Protein AF-T1DCW8-F1 (afdb_monomer_lite)

Structure (mmCIF, N/CA/C/O backbone):
data_AF-T1DCW8-F1
#
_entry.id   AF-T1DCW8-F1
#
loop_
_atom_site.group_PDB
_atom_site.id
_atom_site.type_symbol
_atom_site.label_atom_id
_atom_site.label_alt_id
_atom_site.label_comp_id
_atom_site.label_asym_id
_atom_site.label_entity_id
_atom_site.label_seq_id
_atom_site.pdbx_PDB_ins_code
_atom_site.Cartn_x
_atom_site.Cartn_y
_atom_site.Cartn_z
_atom_site.occupancy
_atom_site.B_iso_or_equiv
_atom_site.auth_seq_id
_atom_site.auth_comp_id
_atom_site.auth_asym_id
_atom_site.auth_atom_id
_atom_site.pdbx_PDB_model_num
ATOM 1 N N . MET A 1 1 ? -51.430 12.442 45.044 1.00 74.25 1 MET A N 1
ATOM 2 C CA . MET A 1 1 ? -50.409 13.296 44.391 1.00 74.25 1 MET A CA 1
ATOM 3 C C . MET A 1 1 ? -48.984 12.742 44.497 1.00 74.25 1 MET A C 1
ATOM 5 O O . MET A 1 1 ? -48.303 12.742 43.484 1.00 74.25 1 MET A O 1
ATOM 9 N N . ALA A 1 2 ? -48.542 12.187 45.635 1.00 88.88 2 ALA A N 1
ATOM 10 C CA . ALA A 1 2 ? -47.180 11.638 45.787 1.00 88.88 2 ALA A CA 1
ATOM 11 C C . ALA A 1 2 ? -46.804 10.509 44.795 1.00 88.88 2 ALA A C 1
ATOM 13 O O . ALA A 1 2 ? -45.674 10.454 44.319 1.00 88.88 2 ALA A O 1
ATOM 14 N N . LEU A 1 3 ? -47.756 9.642 44.435 1.00 92.75 3 LEU A N 1
ATOM 15 C CA . LEU A 1 3 ? -47.504 8.477 43.576 1.00 92.75 3 LEU A CA 1
ATOM 16 C C . LEU A 1 3 ? -47.187 8.846 42.115 1.00 92.75 3 LEU A C 1
ATOM 18 O O . LEU A 1 3 ? -46.338 8.219 41.490 1.00 92.75 3 LEU A O 1
ATOM 22 N N . LEU A 1 4 ? -47.818 9.901 41.590 1.00 93.81 4 LEU A N 1
ATOM 23 C CA . LEU A 1 4 ? -47.533 10.406 40.242 1.00 93.81 4 LEU A CA 1
ATOM 24 C C . LEU A 1 4 ? -46.121 10.992 40.152 1.00 93.81 4 LEU A C 1
ATOM 26 O O . LEU A 1 4 ? -45.407 10.733 39.189 1.00 93.81 4 LEU A O 1
ATOM 30 N N . ILE A 1 5 ? -45.703 11.739 41.177 1.00 95.50 5 ILE A N 1
ATOM 31 C CA . ILE A 1 5 ? -44.361 12.330 41.240 1.00 95.50 5 ILE A CA 1
ATOM 32 C C . ILE A 1 5 ? -43.302 11.224 41.321 1.00 95.50 5 ILE A C 1
ATOM 34 O O . ILE A 1 5 ? -42.317 11.269 40.588 1.00 95.50 5 ILE A O 1
ATOM 38 N N . ALA A 1 6 ? -43.527 10.199 42.149 1.00 95.25 6 ALA A N 1
ATOM 39 C CA . ALA A 1 6 ? -42.626 9.052 42.241 1.00 95.25 6 ALA A CA 1
ATOM 40 C C . ALA A 1 6 ? -42.477 8.320 40.893 1.00 95.25 6 ALA A C 1
ATOM 42 O O . ALA A 1 6 ? -41.357 8.040 40.472 1.00 95.25 6 ALA A O 1
ATOM 43 N N . LEU A 1 7 ? -43.585 8.073 40.181 1.00 94.12 7 LEU A N 1
ATOM 44 C CA . LEU A 1 7 ? -43.565 7.453 38.851 1.00 94.12 7 LEU A CA 1
ATOM 45 C C . LEU A 1 7 ? -42.790 8.287 37.825 1.00 94.12 7 LEU A C 1
ATOM 47 O O . LEU A 1 7 ? -41.977 7.736 37.087 1.00 94.12 7 LEU A O 1
ATOM 51 N N . LEU A 1 8 ? -42.996 9.606 37.801 1.00 95.81 8 LEU A N 1
ATOM 52 C CA . LEU A 1 8 ? -42.270 10.499 36.893 1.00 95.81 8 LEU A CA 1
ATOM 53 C C . LEU A 1 8 ? -40.758 10.446 37.134 1.00 95.81 8 LEU A C 1
ATOM 55 O O . LEU A 1 8 ? -39.993 10.316 36.181 1.00 95.81 8 LEU A O 1
ATOM 59 N N . ILE A 1 9 ? -40.327 10.488 38.396 1.00 96.00 9 ILE A N 1
ATOM 60 C CA . ILE A 1 9 ? -38.904 10.405 38.749 1.00 96.00 9 ILE A CA 1
ATOM 61 C C . ILE A 1 9 ? -38.313 9.069 38.286 1.00 96.00 9 ILE A C 1
ATOM 63 O O . ILE A 1 9 ? -37.256 9.058 37.661 1.00 96.00 9 ILE A O 1
ATOM 67 N N . VAL A 1 10 ? -39.000 7.950 38.534 1.00 96.00 10 VAL A N 1
ATOM 68 C CA . VAL A 1 10 ? -38.529 6.621 38.110 1.00 96.00 10 VAL A CA 1
ATOM 69 C C . VAL A 1 10 ? -38.393 6.535 36.591 1.00 96.00 10 VAL A C 1
ATOM 71 O O . VAL A 1 10 ? -37.379 6.040 36.107 1.00 96.00 10 VAL A O 1
ATOM 74 N N . VAL A 1 11 ? -39.361 7.053 35.829 1.00 96.56 11 VAL A N 1
ATOM 75 C CA . VAL A 1 11 ? -39.299 7.063 34.357 1.00 96.56 11 VAL A CA 1
ATOM 76 C C . VAL A 1 11 ? -38.101 7.878 33.857 1.00 96.56 11 VAL A C 1
ATOM 78 O O . VAL A 1 11 ? -37.378 7.438 32.958 1.00 96.56 11 VAL A O 1
ATOM 81 N N . ILE A 1 12 ? -37.838 9.040 34.458 1.00 96.94 12 ILE A N 1
ATOM 82 C CA . ILE A 1 12 ? -36.683 9.876 34.104 1.00 96.94 12 ILE A CA 1
ATOM 83 C C . ILE A 1 12 ? -35.371 9.155 34.439 1.00 96.94 12 ILE A C 1
ATOM 85 O O . ILE A 1 12 ? -34.467 9.100 33.610 1.00 96.94 12 ILE A O 1
ATOM 89 N N . LEU A 1 13 ? -35.268 8.546 35.622 1.00 97.50 13 LEU A N 1
ATOM 90 C CA . LEU A 1 13 ? -34.068 7.811 36.028 1.00 97.50 13 LEU A CA 1
ATOM 91 C C . LEU A 1 13 ? -33.816 6.584 35.144 1.00 97.50 13 LEU A C 1
ATOM 93 O O . LEU A 1 13 ? -32.685 6.358 34.716 1.00 97.50 13 LEU A O 1
ATOM 97 N N . ALA A 1 14 ? -34.859 5.813 34.831 1.00 95.56 14 ALA A N 1
ATOM 98 C CA . ALA A 1 14 ? -34.758 4.632 33.980 1.00 95.56 14 ALA A CA 1
ATOM 99 C C . ALA A 1 14 ? -34.339 4.993 32.546 1.00 95.56 14 ALA A C 1
ATOM 101 O O . ALA A 1 14 ? -33.446 4.357 31.980 1.00 95.56 14 ALA A O 1
ATOM 102 N N . SER A 1 15 ? -34.931 6.042 31.966 1.00 95.00 15 SER A N 1
ATOM 103 C CA . SER A 1 15 ? -34.548 6.521 30.631 1.00 95.00 15 SER A CA 1
ATOM 104 C C . SER A 1 15 ? -33.112 7.053 30.597 1.00 95.00 15 SER A C 1
ATOM 106 O O . SER A 1 15 ? -32.356 6.694 29.693 1.00 95.00 15 SER A O 1
ATOM 108 N N . ALA A 1 16 ? -32.695 7.820 31.611 1.00 96.19 16 ALA A N 1
ATOM 109 C CA . ALA A 1 16 ? -31.320 8.301 31.735 1.00 96.19 16 ALA A CA 1
ATOM 110 C C . ALA A 1 16 ? -30.315 7.145 31.875 1.00 96.19 16 ALA A C 1
ATOM 112 O O . ALA A 1 16 ? -29.307 7.111 31.170 1.00 96.19 16 ALA A O 1
ATOM 113 N N . SER A 1 17 ? -30.609 6.161 32.730 1.00 96.06 17 SER A N 1
ATOM 114 C CA . SER A 1 17 ? -29.776 4.966 32.902 1.00 96.06 17 SER A CA 1
ATOM 115 C C . SER A 1 17 ? -29.634 4.176 31.597 1.00 96.06 17 SER A C 1
ATOM 117 O O . SER A 1 17 ? -28.524 3.799 31.222 1.00 96.06 17 SER A O 1
ATOM 119 N N . THR A 1 18 ? -30.729 4.005 30.852 1.00 96.19 18 THR A N 1
ATOM 120 C CA . THR A 1 18 ? -30.722 3.305 29.559 1.00 96.19 18 THR A CA 1
ATOM 121 C C . THR A 1 18 ? -29.884 4.050 28.517 1.00 96.19 18 THR A C 1
ATOM 123 O O . THR A 1 18 ? -29.104 3.433 27.791 1.00 96.19 18 THR A O 1
ATOM 126 N N . ALA A 1 19 ? -29.990 5.381 28.460 1.00 95.38 19 ALA A N 1
ATOM 127 C CA . ALA A 1 19 ? -29.195 6.201 27.549 1.00 95.38 19 ALA A CA 1
ATOM 128 C C . ALA A 1 19 ? -27.688 6.100 27.848 1.00 95.38 19 ALA A C 1
ATOM 130 O O . ALA A 1 19 ? -26.885 5.959 26.924 1.00 95.38 19 ALA A O 1
ATOM 131 N N . LEU A 1 20 ? -27.307 6.112 29.129 1.00 96.31 20 LEU A N 1
ATOM 132 C CA . LEU A 1 20 ? -25.917 5.925 29.552 1.00 96.31 20 LEU A CA 1
ATOM 133 C C . LEU A 1 20 ? -25.401 4.521 29.208 1.00 96.31 20 LEU A C 1
ATOM 135 O O . LEU A 1 20 ? -24.315 4.395 28.645 1.00 96.31 20 LEU A O 1
ATOM 139 N N . ALA A 1 21 ? -26.185 3.472 29.473 1.00 96.81 21 ALA A N 1
ATOM 140 C CA . ALA A 1 21 ? -25.823 2.095 29.130 1.00 96.81 21 ALA A CA 1
ATOM 141 C C . ALA A 1 21 ? -25.614 1.910 27.613 1.00 96.81 21 ALA A C 1
ATOM 143 O O . ALA A 1 21 ? -24.676 1.239 27.169 1.00 96.81 21 ALA A O 1
ATOM 144 N N . TRP A 1 22 ? -26.451 2.562 26.800 1.00 96.12 22 TRP A N 1
ATOM 145 C CA . TRP A 1 22 ? -26.304 2.574 25.346 1.00 96.12 22 TRP A CA 1
ATOM 146 C C . TRP A 1 22 ? -25.009 3.263 24.901 1.00 96.12 22 TRP A C 1
ATOM 148 O O . TRP A 1 22 ? -24.252 2.715 24.098 1.00 96.12 22 TRP A O 1
ATOM 158 N N . GLN A 1 23 ? -24.711 4.440 25.459 1.00 96.06 23 GLN A N 1
ATOM 159 C CA . GLN A 1 23 ? -23.468 5.161 25.175 1.00 96.06 23 GLN A CA 1
ATOM 160 C C . GLN A 1 23 ? -22.227 4.354 25.569 1.00 96.06 23 GLN A C 1
ATOM 162 O O . GLN A 1 23 ? -21.260 4.331 24.808 1.00 96.06 23 GLN A O 1
ATOM 167 N N . GLN A 1 24 ? -22.262 3.657 26.707 1.00 95.94 24 GLN A N 1
ATOM 168 C CA . GLN A 1 24 ? -21.177 2.775 27.145 1.00 95.94 24 GLN A CA 1
ATOM 169 C C . GLN A 1 24 ? -20.944 1.636 26.150 1.00 95.94 24 GLN A C 1
ATOM 171 O O . GLN A 1 24 ? -19.810 1.404 25.741 1.00 95.94 24 GLN A O 1
ATOM 176 N N . THR A 1 25 ? -22.010 0.980 25.687 1.00 96.56 25 THR A N 1
ATOM 177 C CA . THR A 1 25 ? -21.897 -0.108 24.703 1.00 96.56 25 THR A CA 1
ATOM 178 C C . THR A 1 25 ? -21.323 0.392 23.375 1.00 96.56 25 THR A C 1
ATOM 180 O O . THR A 1 25 ? -20.475 -0.266 22.775 1.00 96.56 25 THR A O 1
ATOM 183 N N . LEU A 1 26 ? -21.739 1.576 22.914 1.00 97.19 26 LEU A N 1
ATOM 184 C CA . LEU A 1 26 ? -21.174 2.190 21.711 1.00 97.19 26 LEU A CA 1
ATOM 185 C C . LEU A 1 26 ? -19.701 2.570 21.882 1.00 97.19 26 LEU A C 1
ATOM 187 O O . LEU A 1 26 ? -18.921 2.408 20.945 1.00 97.19 26 LEU A O 1
ATOM 191 N N . ALA A 1 27 ? -19.317 3.083 23.052 1.00 96.75 27 ALA A N 1
ATOM 192 C CA . ALA A 1 27 ? -17.927 3.406 23.346 1.00 96.75 27 ALA A CA 1
ATOM 193 C C . ALA A 1 27 ? -17.048 2.147 23.313 1.00 96.75 27 ALA A C 1
ATOM 195 O O . ALA A 1 27 ? -16.017 2.163 22.647 1.00 96.75 27 ALA A O 1
ATOM 196 N N . ILE A 1 28 ? -17.502 1.053 23.935 1.00 97.31 28 ILE A N 1
ATOM 197 C CA . ILE A 1 28 ? -16.800 -0.239 23.940 1.00 97.31 28 ILE A CA 1
ATOM 198 C C . ILE A 1 28 ? -16.589 -0.746 22.511 1.00 97.31 28 ILE A C 1
ATOM 200 O O . ILE A 1 28 ? -15.452 -0.995 22.118 1.00 97.31 28 ILE A O 1
ATOM 204 N N . ARG A 1 29 ? -17.645 -0.783 21.688 1.00 96.44 29 ARG A N 1
ATOM 205 C CA . ARG A 1 29 ? -17.534 -1.233 20.289 1.00 96.44 29 ARG A CA 1
ATOM 206 C C . ARG A 1 29 ? -16.521 -0.417 19.489 1.00 96.44 29 ARG A C 1
ATOM 208 O O . ARG A 1 29 ? -15.684 -0.976 18.797 1.00 96.44 29 ARG A O 1
ATOM 215 N N . ARG A 1 30 ? -16.533 0.913 19.632 1.00 95.81 30 ARG A N 1
ATOM 216 C CA . ARG A 1 30 ? -15.547 1.777 18.956 1.00 95.81 30 ARG A CA 1
ATOM 217 C C . ARG A 1 30 ? -14.120 1.486 19.408 1.00 95.81 30 ARG A C 1
ATOM 219 O O . ARG A 1 30 ? -13.208 1.524 18.588 1.00 95.81 30 ARG A O 1
ATOM 226 N N . THR A 1 31 ? -13.915 1.238 20.702 1.00 97.06 31 THR A N 1
ATOM 227 C CA . THR A 1 31 ? -12.585 0.888 21.215 1.00 97.06 31 THR A CA 1
ATOM 228 C C . THR A 1 31 ? -12.125 -0.482 20.727 1.00 97.06 31 THR A C 1
ATOM 230 O O . THR A 1 31 ? -10.950 -0.628 20.401 1.00 97.06 31 THR A O 1
ATOM 233 N N . GLU A 1 32 ? -13.034 -1.452 20.611 1.00 95.94 32 GLU A N 1
ATOM 234 C CA . GLU A 1 32 ? -12.755 -2.776 20.044 1.00 95.94 32 GLU A CA 1
ATOM 235 C C . GLU A 1 32 ? -12.371 -2.672 18.564 1.00 95.94 32 GLU A C 1
ATOM 237 O O . GLU A 1 32 ? -11.328 -3.191 18.173 1.00 95.94 32 GLU A O 1
ATOM 242 N N . ASP A 1 33 ? -13.135 -1.921 17.765 1.00 95.50 33 ASP A N 1
ATOM 243 C CA . ASP A 1 33 ? -12.839 -1.686 16.347 1.00 95.50 33 ASP A CA 1
ATOM 244 C C . ASP A 1 33 ? -11.476 -0.996 16.163 1.00 95.50 33 ASP A C 1
ATOM 246 O O . ASP A 1 33 ? -10.669 -1.385 15.314 1.00 95.50 33 ASP A O 1
ATOM 250 N N . MET A 1 34 ? -11.183 0.016 16.988 1.00 97.19 34 MET A N 1
ATOM 251 C CA . MET A 1 34 ? -9.897 0.717 16.962 1.00 97.19 34 MET A CA 1
ATOM 252 C C . MET A 1 34 ? -8.739 -0.212 17.346 1.00 97.19 34 MET A C 1
ATOM 254 O O . MET A 1 34 ? -7.682 -0.177 16.714 1.00 97.19 34 MET A O 1
ATOM 258 N N . LEU A 1 35 ? -8.925 -1.060 18.360 1.00 96.38 35 LEU A N 1
ATOM 259 C CA . LEU A 1 35 ? -7.923 -2.038 18.772 1.00 96.38 35 LEU A CA 1
ATOM 260 C C . LEU A 1 35 ? -7.680 -3.082 17.675 1.00 96.38 35 LEU A C 1
ATOM 262 O O . LEU A 1 35 ? -6.525 -3.353 17.354 1.00 96.38 35 LEU A O 1
ATOM 266 N N . ALA A 1 36 ? -8.740 -3.611 17.062 1.00 90.50 36 ALA A N 1
ATOM 267 C CA . ALA A 1 36 ? -8.647 -4.560 15.957 1.00 90.50 36 ALA A CA 1
ATOM 268 C C . ALA A 1 36 ? -7.920 -3.948 14.747 1.00 90.50 36 ALA A C 1
ATOM 270 O O . ALA A 1 36 ? -7.025 -4.574 14.179 1.00 90.50 36 ALA A O 1
ATOM 271 N N . SER A 1 37 ? -8.225 -2.692 14.400 1.00 92.31 37 SER A N 1
ATOM 272 C CA . SER A 1 37 ? -7.515 -1.958 13.344 1.00 92.31 37 SER A CA 1
ATOM 273 C C . SER A 1 37 ? -6.025 -1.793 13.659 1.00 92.31 37 SER A C 1
ATOM 275 O O . SER A 1 37 ? -5.184 -1.975 12.779 1.00 92.31 37 SER A O 1
ATOM 277 N N . ASN A 1 38 ? -5.679 -1.463 14.905 1.00 94.69 38 ASN A N 1
ATOM 278 C CA . ASN A 1 38 ? -4.283 -1.319 15.321 1.00 94.69 38 ASN A CA 1
ATOM 279 C C . ASN A 1 38 ? -3.534 -2.659 15.291 1.00 94.69 38 ASN A C 1
ATOM 281 O O . ASN A 1 38 ? -2.378 -2.702 14.873 1.00 94.69 38 ASN A O 1
ATOM 285 N N . GLN A 1 39 ? -4.185 -3.753 15.694 1.00 91.06 39 GLN A N 1
ATOM 286 C CA . GLN A 1 39 ? -3.619 -5.100 15.598 1.00 91.06 39 GLN A CA 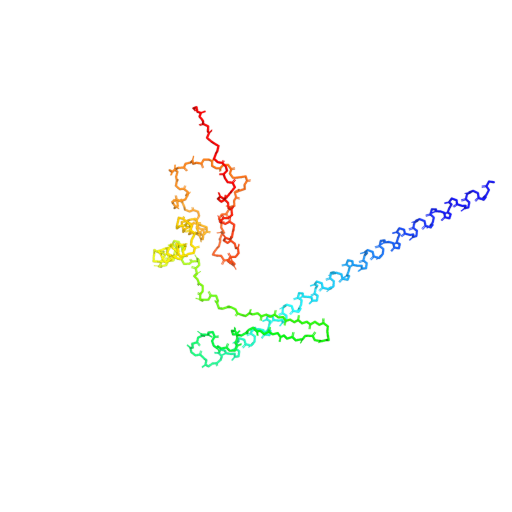1
ATOM 287 C C . GLN A 1 39 ? -3.376 -5.498 14.139 1.00 91.06 39 GLN A C 1
ATOM 289 O O . GLN A 1 39 ? -2.281 -5.948 13.813 1.00 91.06 39 GLN A O 1
ATOM 294 N N . ALA A 1 40 ? -4.343 -5.267 13.246 1.00 88.6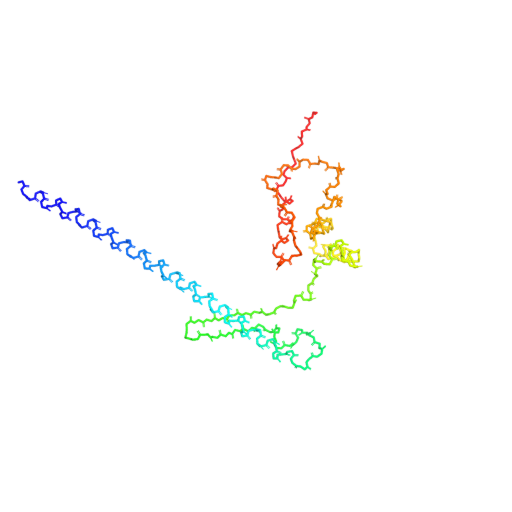2 40 ALA A N 1
ATOM 295 C CA . ALA A 1 40 ? -4.184 -5.530 11.816 1.00 88.62 40 ALA A CA 1
ATOM 296 C C . ALA A 1 40 ? -3.024 -4.722 11.208 1.00 88.62 40 ALA A C 1
ATOM 298 O O . ALA A 1 40 ? -2.229 -5.262 10.440 1.00 88.62 40 ALA A O 1
ATOM 299 N N . TRP A 1 41 ? -2.880 -3.452 11.598 1.00 91.56 41 TRP A N 1
ATOM 300 C CA . TRP A 1 41 ? -1.763 -2.609 11.171 1.00 91.56 41 TRP A CA 1
ATOM 301 C C . TRP A 1 41 ? -0.408 -3.131 11.669 1.00 91.56 41 TRP A C 1
ATOM 303 O O . TRP A 1 41 ? 0.543 -3.236 10.896 1.00 91.56 41 TRP A O 1
ATOM 313 N N . ALA A 1 42 ? -0.316 -3.516 12.944 1.00 90.31 42 ALA A N 1
ATOM 314 C CA . ALA A 1 42 ? 0.901 -4.096 13.509 1.00 90.31 42 ALA A CA 1
ATOM 315 C C . ALA A 1 42 ? 1.272 -5.432 12.842 1.00 90.31 42 ALA A C 1
ATOM 317 O O . ALA A 1 42 ? 2.447 -5.683 12.574 1.00 90.31 42 ALA A O 1
ATOM 318 N N . LEU A 1 43 ? 0.277 -6.268 12.528 1.00 88.25 43 LEU A N 1
ATOM 319 C CA . LEU A 1 43 ? 0.467 -7.512 11.783 1.00 88.25 43 LEU A CA 1
ATOM 320 C C . LEU A 1 43 ? 0.965 -7.247 10.358 1.00 88.25 43 LEU A C 1
ATOM 322 O O . LEU A 1 43 ? 1.888 -7.924 9.916 1.00 88.25 43 LEU A O 1
ATOM 326 N N . ALA A 1 44 ? 0.420 -6.243 9.664 1.00 88.12 44 ALA A N 1
ATOM 327 C CA . ALA A 1 44 ? 0.895 -5.846 8.339 1.00 88.12 44 ALA A CA 1
ATOM 328 C C . ALA A 1 44 ? 2.371 -5.410 8.372 1.00 88.12 44 ALA A C 1
ATOM 330 O O . ALA A 1 44 ? 3.173 -5.928 7.598 1.00 88.12 44 ALA A O 1
ATOM 331 N N . LEU A 1 45 ? 2.755 -4.555 9.328 1.00 90.94 45 LEU A N 1
ATOM 332 C CA . LEU A 1 45 ? 4.151 -4.139 9.526 1.00 90.94 45 LEU A CA 1
ATOM 333 C C . LEU A 1 45 ? 5.075 -5.321 9.861 1.00 90.94 45 LEU A C 1
ATOM 335 O O . LEU A 1 45 ? 6.189 -5.414 9.345 1.00 90.94 45 LEU A O 1
ATOM 339 N N . GLY A 1 46 ? 4.617 -6.251 10.702 1.00 88.06 46 GLY A N 1
ATOM 340 C CA . GLY A 1 46 ? 5.347 -7.488 10.986 1.00 88.06 46 GLY A CA 1
ATOM 341 C C . GLY A 1 46 ? 5.529 -8.350 9.734 1.00 88.06 46 GLY A C 1
ATOM 342 O O . GLY A 1 46 ? 6.620 -8.866 9.486 1.00 88.06 46 GLY A O 1
ATOM 343 N N . GLY A 1 47 ? 4.486 -8.453 8.908 1.00 87.06 47 GLY A N 1
ATOM 344 C CA . GLY A 1 47 ? 4.524 -9.127 7.612 1.00 87.06 47 GLY A CA 1
ATOM 345 C C . GLY A 1 47 ? 5.536 -8.502 6.651 1.00 87.06 47 GLY A C 1
ATOM 346 O O . GLY A 1 47 ? 6.313 -9.230 6.034 1.00 87.06 47 GLY A O 1
ATOM 347 N N . GLU A 1 48 ? 5.593 -7.170 6.571 1.00 89.56 48 GLU A N 1
ATOM 348 C CA . GLU A 1 48 ? 6.588 -6.440 5.774 1.00 89.56 48 GLU A CA 1
ATOM 349 C C . GLU A 1 48 ? 8.018 -6.702 6.257 1.00 89.56 48 GLU A C 1
ATOM 351 O O . GLU A 1 48 ? 8.899 -6.978 5.442 1.00 89.56 48 GLU A O 1
ATOM 356 N N . ALA A 1 49 ? 8.260 -6.690 7.570 1.00 89.81 49 ALA A N 1
ATOM 357 C CA . ALA A 1 49 ? 9.581 -6.975 8.132 1.00 89.81 49 ALA A CA 1
ATOM 358 C C . ALA A 1 49 ? 10.048 -8.408 7.814 1.00 89.81 49 ALA A C 1
ATOM 360 O O . ALA A 1 49 ? 11.194 -8.624 7.409 1.00 89.81 49 ALA A O 1
ATOM 361 N N . VAL A 1 50 ? 9.150 -9.393 7.929 1.00 86.94 50 VAL A N 1
ATOM 362 C CA . VAL A 1 50 ? 9.428 -10.791 7.555 1.00 86.94 50 VAL A CA 1
ATOM 363 C C . VAL A 1 50 ? 9.670 -10.923 6.050 1.00 86.94 50 VAL A C 1
ATOM 365 O O . VAL A 1 50 ? 10.583 -11.640 5.629 1.00 86.94 50 VAL A O 1
ATOM 368 N N . ALA A 1 51 ? 8.890 -10.221 5.225 1.00 88.19 51 ALA A N 1
ATOM 369 C CA . ALA A 1 51 ? 9.081 -10.188 3.780 1.00 88.19 51 ALA A CA 1
ATOM 370 C C . ALA A 1 51 ? 10.444 -9.585 3.408 1.00 88.19 51 ALA A C 1
ATOM 372 O O . ALA A 1 51 ? 11.163 -10.186 2.609 1.00 88.19 51 ALA A O 1
ATOM 373 N N . ALA A 1 52 ? 10.833 -8.469 4.031 1.00 89.75 52 ALA A N 1
ATOM 374 C CA . ALA A 1 52 ? 12.114 -7.800 3.815 1.00 89.75 52 ALA A CA 1
ATOM 375 C C . ALA A 1 52 ? 13.301 -8.687 4.211 1.00 89.75 52 ALA A C 1
ATOM 377 O O . ALA A 1 52 ? 14.243 -8.835 3.433 1.00 89.75 52 ALA A O 1
ATOM 378 N N . GLN A 1 53 ? 13.238 -9.343 5.374 1.00 89.69 53 GLN A N 1
ATOM 379 C CA . GLN A 1 53 ? 14.273 -10.286 5.797 1.00 89.69 53 GLN A CA 1
ATOM 380 C C . GLN A 1 53 ? 14.356 -11.489 4.851 1.00 89.69 53 GLN A C 1
ATOM 382 O O . GLN A 1 53 ? 15.446 -11.885 4.441 1.00 89.69 53 GLN A O 1
ATOM 387 N N . GLY A 1 54 ? 13.208 -12.057 4.470 1.00 86.88 54 GLY A N 1
ATOM 388 C CA . GLY A 1 54 ? 13.153 -13.166 3.522 1.00 86.88 54 GLY A CA 1
ATOM 389 C C . GLY A 1 54 ? 13.726 -12.794 2.154 1.00 86.88 54 GLY A C 1
ATOM 390 O O . GLY A 1 54 ? 14.452 -13.593 1.564 1.00 86.88 54 GLY A O 1
ATOM 391 N N . LEU A 1 55 ? 13.453 -11.577 1.676 1.00 89.44 55 LEU A N 1
ATOM 392 C CA . LEU A 1 55 ? 14.021 -11.047 0.441 1.00 89.44 55 LEU A CA 1
ATOM 393 C C . LEU A 1 55 ? 15.540 -10.882 0.567 1.00 89.44 55 LEU A C 1
ATOM 395 O O . LEU A 1 55 ? 16.271 -11.414 -0.266 1.00 89.44 55 LEU A O 1
ATOM 399 N N . ALA A 1 56 ? 16.020 -10.232 1.632 1.00 89.94 56 ALA A N 1
ATOM 400 C CA . ALA A 1 56 ? 17.447 -10.030 1.880 1.00 89.94 56 ALA A CA 1
ATOM 401 C C . ALA A 1 56 ? 18.211 -11.360 1.909 1.00 89.94 56 ALA A C 1
ATOM 403 O O . ALA A 1 56 ? 19.219 -11.502 1.224 1.00 89.94 56 ALA A O 1
ATOM 404 N N . THR A 1 57 ? 17.698 -12.359 2.631 1.00 88.75 57 THR A N 1
ATOM 405 C CA . THR A 1 57 ? 18.286 -13.703 2.664 1.00 88.75 57 THR A CA 1
ATOM 406 C C . THR A 1 57 ? 18.243 -14.379 1.292 1.00 88.75 57 THR A C 1
ATOM 408 O O . THR A 1 57 ? 19.225 -14.994 0.894 1.00 88.75 57 THR A O 1
ATOM 411 N N . SER A 1 58 ? 17.151 -14.242 0.532 1.00 87.12 58 SER A N 1
ATOM 412 C CA . SER A 1 58 ? 17.036 -14.867 -0.795 1.00 87.12 58 SER A CA 1
ATOM 413 C C . SER A 1 58 ? 17.977 -14.279 -1.852 1.00 87.12 58 SER A C 1
ATOM 415 O O . SER A 1 58 ? 18.282 -14.956 -2.830 1.00 87.12 58 SER A O 1
ATOM 417 N N . LEU A 1 59 ? 18.433 -13.038 -1.661 1.00 88.81 59 LEU A N 1
ATOM 418 C CA . LEU A 1 59 ? 19.323 -12.332 -2.585 1.00 88.81 59 LEU A CA 1
ATOM 419 C C . LEU A 1 59 ? 20.806 -12.430 -2.190 1.00 88.81 59 LEU A C 1
ATOM 421 O O . LEU A 1 59 ? 21.676 -11.996 -2.947 1.00 88.81 59 LEU A O 1
ATOM 425 N N . GLN A 1 60 ? 21.129 -13.005 -1.028 1.00 90.56 60 GLN A N 1
ATOM 426 C CA . GLN A 1 60 ? 22.517 -13.180 -0.595 1.00 90.56 60 GLN A CA 1
ATOM 427 C C . GLN A 1 60 ? 23.278 -14.114 -1.543 1.00 90.56 60 GLN A C 1
ATOM 429 O O . GLN A 1 60 ? 22.908 -15.268 -1.734 1.00 90.56 60 GLN A O 1
ATOM 434 N N . GLY A 1 61 ? 24.370 -13.610 -2.126 1.00 84.50 61 GLY A N 1
ATOM 435 C CA . GLY A 1 61 ? 25.217 -14.378 -3.046 1.00 84.50 61 GLY A CA 1
ATOM 436 C C . GLY A 1 61 ? 24.616 -14.587 -4.440 1.00 84.50 61 GLY A C 1
ATOM 437 O O . GLY A 1 61 ? 25.168 -15.350 -5.230 1.00 84.50 61 GLY A O 1
ATOM 438 N N . VAL A 1 62 ? 23.510 -13.910 -4.760 1.00 85.19 62 VAL A N 1
ATOM 439 C CA . VAL A 1 62 ? 22.814 -14.044 -6.040 1.00 85.19 62 VAL A CA 1
ATOM 440 C C . VAL A 1 62 ? 23.162 -12.875 -6.966 1.00 85.19 62 VAL A C 1
ATOM 442 O O . VAL A 1 62 ? 22.948 -11.716 -6.627 1.00 85.19 62 VAL A O 1
ATOM 445 N N . GLY A 1 63 ? 23.680 -13.174 -8.163 1.00 84.00 63 GLY A N 1
ATOM 446 C CA . GLY A 1 63 ? 24.062 -12.162 -9.163 1.00 84.00 63 GLY A CA 1
ATOM 447 C C . GLY A 1 63 ? 22.949 -11.731 -10.130 1.00 84.00 63 GLY A C 1
ATOM 448 O O . GLY A 1 63 ? 23.154 -10.816 -10.923 1.00 84.00 63 GLY A O 1
ATOM 449 N N . ASN A 1 64 ? 21.786 -12.389 -10.106 1.00 87.00 64 ASN A N 1
ATOM 450 C CA . ASN A 1 64 ? 20.651 -12.106 -10.989 1.00 87.00 64 ASN A CA 1
ATOM 451 C C . ASN A 1 64 ? 19.320 -12.288 -10.242 1.00 87.00 64 ASN A C 1
ATOM 453 O O . ASN A 1 64 ? 19.125 -13.301 -9.576 1.00 87.00 64 ASN A O 1
ATOM 457 N N . VAL A 1 65 ? 18.397 -11.337 -10.389 1.00 87.88 65 VAL A N 1
ATOM 458 C CA . VAL A 1 65 ? 17.050 -11.396 -9.802 1.00 87.88 65 VAL A CA 1
ATOM 459 C C . VAL A 1 65 ? 16.058 -11.900 -10.849 1.00 87.88 65 VAL A C 1
ATOM 461 O O . VAL A 1 65 ? 15.999 -11.363 -11.953 1.00 87.88 65 VAL A O 1
ATOM 464 N N . ASN A 1 66 ? 15.281 -12.934 -10.516 1.00 88.94 66 ASN A N 1
ATOM 465 C CA . ASN A 1 66 ? 14.267 -13.493 -11.413 1.00 88.94 66 ASN A CA 1
ATOM 466 C C . ASN A 1 66 ? 13.094 -14.134 -10.649 1.00 88.94 66 ASN A C 1
ATOM 468 O O . ASN A 1 66 ? 13.192 -14.439 -9.463 1.00 88.94 66 ASN A O 1
ATOM 472 N N . LEU A 1 67 ? 11.987 -14.387 -11.356 1.00 88.50 67 LEU A N 1
ATOM 473 C CA . LEU A 1 67 ? 10.723 -14.870 -10.776 1.00 88.50 67 LEU A CA 1
ATOM 474 C C . LEU A 1 67 ? 10.723 -16.352 -10.354 1.00 88.50 67 LEU A C 1
ATOM 476 O O . LEU A 1 67 ? 9.720 -16.836 -9.837 1.00 88.50 67 LEU A O 1
ATOM 480 N N . THR A 1 68 ? 11.817 -17.094 -10.565 1.00 87.75 68 THR A N 1
ATOM 481 C CA . THR A 1 68 ? 11.929 -18.489 -10.085 1.00 87.75 68 THR A CA 1
ATOM 482 C C . THR A 1 68 ? 12.408 -18.574 -8.636 1.00 87.75 68 THR A C 1
ATOM 484 O O . THR A 1 68 ? 12.395 -19.644 -8.030 1.00 87.75 68 THR A O 1
ATOM 487 N N . GLN A 1 69 ? 12.821 -17.441 -8.068 1.00 87.38 69 GLN A N 1
ATOM 488 C CA . GLN A 1 69 ? 13.365 -17.354 -6.722 1.00 87.38 69 GLN A CA 1
ATOM 489 C C . GLN A 1 69 ? 12.271 -17.457 -5.645 1.00 87.38 69 GLN A C 1
ATOM 491 O O . GLN A 1 69 ? 11.123 -17.075 -5.883 1.00 87.38 69 GLN A O 1
ATOM 496 N N . PRO A 1 70 ? 12.614 -17.908 -4.420 1.00 84.69 70 PRO A N 1
ATOM 497 C CA . PRO A 1 70 ? 11.634 -18.133 -3.355 1.00 84.69 70 PRO A CA 1
ATOM 498 C C . PRO A 1 70 ? 10.822 -16.897 -2.947 1.00 84.69 70 PRO A C 1
ATOM 500 O O . PRO A 1 70 ? 9.704 -17.038 -2.459 1.00 84.69 70 PRO A O 1
ATOM 503 N N . TRP A 1 71 ? 11.363 -15.688 -3.128 1.00 86.50 71 TRP A N 1
ATOM 504 C CA . TRP A 1 71 ? 10.662 -14.446 -2.792 1.00 86.50 71 TRP A CA 1
ATOM 505 C C . TRP A 1 71 ? 9.478 -14.154 -3.727 1.00 86.50 71 TRP A C 1
ATOM 507 O O . TRP A 1 71 ? 8.540 -13.489 -3.297 1.00 86.50 71 TRP A O 1
ATOM 517 N N . ALA A 1 72 ? 9.506 -14.653 -4.970 1.00 87.06 72 ALA A N 1
ATOM 518 C CA . ALA A 1 72 ? 8.488 -14.396 -5.993 1.00 87.06 72 ALA A CA 1
ATOM 519 C C . ALA A 1 72 ? 7.255 -15.308 -5.861 1.00 87.06 72 ALA A C 1
ATOM 521 O O . ALA A 1 72 ? 6.245 -15.098 -6.532 1.00 87.06 72 ALA A O 1
ATOM 522 N N . GLN A 1 73 ? 7.323 -16.321 -4.995 1.00 84.69 73 GLN A N 1
ATOM 523 C CA . GLN A 1 73 ? 6.204 -17.214 -4.719 1.00 84.69 73 GLN A CA 1
ATOM 524 C C . GLN A 1 73 ? 5.286 -16.600 -3.648 1.00 84.69 73 GLN A C 1
ATOM 526 O O . GLN A 1 73 ? 5.786 -16.091 -2.637 1.00 84.69 73 GLN A O 1
ATOM 531 N N . PRO A 1 74 ? 3.951 -16.649 -3.821 1.00 79.31 74 PRO A N 1
ATOM 532 C CA . PRO A 1 74 ? 3.020 -16.146 -2.818 1.00 79.31 74 PRO A CA 1
ATOM 533 C C . PRO A 1 74 ? 3.197 -16.919 -1.509 1.00 79.31 74 PRO A C 1
ATOM 535 O O . PRO A 1 74 ? 3.258 -18.150 -1.501 1.00 79.31 74 PRO A O 1
ATOM 538 N N . ARG A 1 75 ? 3.278 -16.193 -0.389 1.00 74.12 75 ARG A N 1
ATOM 539 C CA . ARG A 1 75 ? 3.430 -16.791 0.939 1.00 74.12 75 ARG A CA 1
ATOM 540 C C . ARG A 1 75 ? 2.216 -16.488 1.801 1.00 74.12 75 ARG A C 1
ATOM 542 O O . ARG A 1 75 ? 1.749 -15.354 1.886 1.00 74.12 75 ARG A O 1
ATOM 549 N N . GLN A 1 76 ? 1.749 -17.534 2.467 1.00 74.81 76 GLN A N 1
ATOM 550 C CA . GLN A 1 76 ? 0.738 -17.477 3.510 1.00 74.81 76 GLN A CA 1
ATOM 551 C C . GLN A 1 76 ? 1.374 -17.958 4.814 1.00 74.81 76 GLN A C 1
ATOM 553 O O . GLN A 1 76 ? 2.078 -18.968 4.830 1.00 74.81 76 GLN A O 1
ATOM 558 N N . GLY A 1 77 ? 1.163 -17.209 5.890 1.00 72.50 77 GLY A N 1
ATOM 559 C CA . GLY A 1 77 ? 1.648 -17.526 7.225 1.00 72.50 77 GLY A CA 1
ATOM 560 C C . GLY A 1 77 ? 0.530 -17.370 8.245 1.00 72.50 77 GLY A C 1
ATOM 561 O O . GLY A 1 77 ? -0.252 -16.424 8.179 1.00 72.50 77 GLY A O 1
ATOM 562 N N . LEU A 1 78 ? 0.452 -18.299 9.192 1.00 72.25 78 LEU A N 1
ATOM 563 C CA . LEU A 1 78 ? -0.416 -18.163 10.358 1.00 72.25 78 LEU A CA 1
ATOM 564 C C . LEU A 1 78 ? 0.318 -17.357 11.429 1.00 72.25 78 LEU A C 1
ATOM 566 O O . LEU A 1 78 ? 1.501 -17.591 11.683 1.00 72.25 78 LEU A O 1
ATOM 570 N N . VAL A 1 79 ? -0.382 -16.416 12.056 1.00 69.56 79 VAL A N 1
ATOM 571 C CA . VAL A 1 79 ? 0.119 -15.650 13.196 1.00 69.56 79 VAL A CA 1
ATOM 572 C C . VAL A 1 79 ? -0.783 -15.933 14.391 1.00 69.56 79 VAL A C 1
ATOM 574 O O . VAL A 1 79 ? -1.909 -15.450 14.467 1.00 69.56 79 VAL A O 1
ATOM 577 N N . GLY A 1 80 ? -0.285 -16.736 15.331 1.00 73.44 80 GLY A N 1
ATOM 578 C CA . GLY A 1 80 ? -1.081 -17.200 16.471 1.00 73.44 80 GLY A CA 1
ATOM 579 C C . GLY A 1 80 ? -2.196 -18.176 16.067 1.00 73.44 80 GLY A C 1
ATOM 580 O O . GLY A 1 80 ? -2.072 -18.881 15.066 1.00 73.44 80 GLY A O 1
ATOM 581 N N . SER A 1 81 ? -3.260 -18.241 16.875 1.00 69.75 81 SER A N 1
ATOM 582 C CA . SER A 1 81 ? -4.414 -19.134 16.678 1.00 69.75 81 SER A CA 1
ATOM 583 C C . SER A 1 81 ? -5.468 -18.591 15.711 1.00 69.75 81 SER A C 1
ATOM 585 O O . SER A 1 81 ? -6.098 -19.380 15.014 1.00 69.75 81 SER A O 1
ATOM 587 N N . ASP A 1 82 ? -5.643 -17.267 15.651 1.00 71.81 82 ASP A N 1
ATOM 588 C CA . ASP A 1 82 ? -6.846 -16.652 15.064 1.00 71.81 82 ASP A CA 1
ATOM 589 C C . ASP A 1 82 ? -6.560 -15.663 13.923 1.00 71.81 82 ASP A C 1
ATOM 591 O O . ASP A 1 82 ? -7.480 -15.021 13.417 1.00 71.81 82 ASP A O 1
ATOM 595 N N . ALA A 1 83 ? -5.301 -15.523 13.491 1.00 72.62 83 ALA A N 1
ATOM 596 C CA . ALA A 1 83 ? -4.932 -14.610 12.413 1.00 72.62 83 ALA A CA 1
ATOM 597 C C . ALA A 1 83 ? -4.077 -15.291 11.338 1.00 72.62 83 ALA A C 1
ATOM 599 O O . ALA A 1 83 ? -3.156 -16.060 11.615 1.00 72.62 83 ALA A O 1
ATOM 600 N N . ALA A 1 84 ? -4.365 -14.959 10.082 1.00 80.12 84 ALA A N 1
ATOM 601 C CA . ALA A 1 84 ? -3.580 -15.360 8.926 1.00 80.12 84 ALA A CA 1
ATOM 602 C C . ALA A 1 84 ? -3.097 -14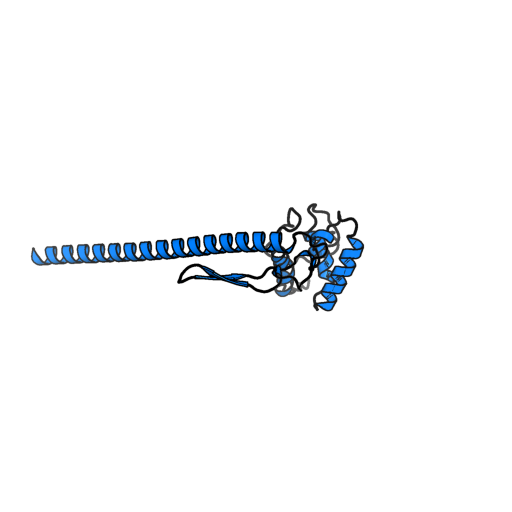.110 8.188 1.00 80.12 84 ALA A C 1
ATOM 604 O O . ALA A 1 84 ? -3.857 -13.163 7.987 1.00 80.12 84 ALA A O 1
ATOM 605 N N . ILE A 1 85 ? -1.836 -14.122 7.767 1.00 82.06 85 ILE A N 1
ATOM 606 C CA . ILE A 1 85 ? -1.244 -13.096 6.916 1.00 82.06 85 ILE A CA 1
ATOM 607 C C . ILE A 1 85 ? -0.919 -13.741 5.574 1.00 82.06 85 ILE A C 1
ATOM 609 O O . ILE A 1 85 ? -0.227 -14.758 5.505 1.00 82.06 85 ILE A O 1
ATOM 613 N N . ALA A 1 86 ? -1.398 -13.127 4.500 1.00 83.62 86 ALA A N 1
ATOM 614 C CA . ALA A 1 86 ? -1.028 -13.477 3.140 1.00 83.62 86 ALA A CA 1
ATOM 615 C C . ALA A 1 86 ? -0.379 -12.265 2.478 1.00 83.62 86 ALA A C 1
ATOM 617 O O . ALA A 1 86 ? -0.840 -11.135 2.638 1.00 83.62 86 ALA A O 1
ATOM 618 N N . GLY A 1 87 ? 0.694 -12.507 1.734 1.00 83.81 87 GLY A N 1
ATOM 619 C CA . GLY A 1 87 ? 1.430 -11.461 1.044 1.00 83.81 87 GLY A CA 1
ATOM 620 C C . GLY A 1 87 ? 2.103 -11.985 -0.214 1.00 83.81 87 GLY A C 1
ATOM 621 O O . GLY A 1 87 ? 2.418 -13.171 -0.342 1.00 83.81 87 GLY A O 1
ATOM 622 N N . SER A 1 88 ? 2.339 -11.074 -1.151 1.00 86.19 88 SER A N 1
ATOM 623 C CA . SER A 1 88 ? 3.132 -11.331 -2.352 1.00 8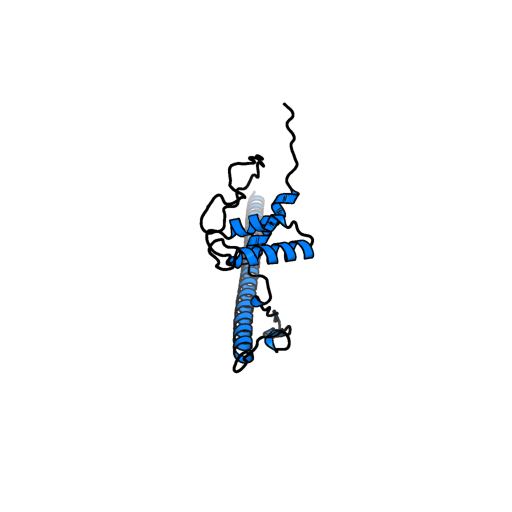6.19 88 SER A CA 1
ATOM 624 C C . SER A 1 88 ? 4.146 -10.209 -2.526 1.00 86.19 88 SER A C 1
ATOM 626 O O . SER A 1 88 ? 3.867 -9.063 -2.174 1.00 86.19 88 SER A O 1
ATOM 628 N N . ILE A 1 89 ? 5.326 -10.553 -3.032 1.00 87.25 89 ILE A N 1
ATOM 629 C CA . ILE A 1 89 ? 6.383 -9.596 -3.354 1.00 87.25 89 ILE A CA 1
ATOM 630 C C . ILE A 1 89 ? 6.425 -9.480 -4.876 1.00 87.25 89 ILE A C 1
ATOM 632 O O . ILE A 1 89 ? 6.435 -10.492 -5.575 1.00 87.25 89 ILE A O 1
ATOM 636 N N . ILE A 1 90 ? 6.437 -8.249 -5.381 1.00 87.19 90 ILE A N 1
ATOM 637 C CA . ILE A 1 90 ? 6.453 -7.950 -6.814 1.00 87.19 90 ILE A CA 1
ATOM 638 C C . ILE A 1 90 ? 7.715 -7.147 -7.116 1.00 87.19 90 ILE A C 1
ATOM 640 O O . ILE A 1 90 ? 8.029 -6.193 -6.403 1.00 87.19 90 ILE A O 1
ATOM 644 N N . ASP A 1 91 ? 8.423 -7.517 -8.181 1.00 88.94 91 ASP A N 1
ATOM 645 C CA . ASP A 1 91 ? 9.557 -6.739 -8.670 1.00 88.94 91 ASP A CA 1
ATOM 646 C C . ASP A 1 91 ? 9.074 -5.501 -9.438 1.00 88.94 91 ASP A C 1
ATOM 648 O O . ASP A 1 91 ? 8.483 -5.597 -10.516 1.00 88.94 91 ASP A O 1
ATOM 652 N N . LEU A 1 92 ? 9.342 -4.322 -8.875 1.00 88.00 92 LEU A N 1
ATOM 653 C CA . LEU A 1 92 ? 9.004 -3.041 -9.493 1.00 88.00 92 LEU A CA 1
ATOM 654 C C . LEU A 1 92 ? 9.963 -2.658 -10.629 1.00 88.00 92 LEU A C 1
ATOM 656 O O . LEU A 1 92 ? 9.592 -1.831 -11.456 1.00 88.00 92 LEU A O 1
ATOM 660 N N . GLN A 1 93 ? 11.163 -3.247 -10.705 1.00 85.31 93 GLN A N 1
ATOM 661 C CA . GLN A 1 93 ? 12.106 -3.004 -11.807 1.00 85.31 93 GLN A CA 1
ATOM 662 C C . GLN A 1 93 ? 11.672 -3.695 -13.108 1.00 85.31 93 GLN A C 1
ATOM 664 O O . GLN A 1 93 ? 12.112 -3.304 -14.187 1.00 85.31 93 GLN A O 1
ATOM 669 N N . GLY A 1 94 ? 10.773 -4.681 -13.027 1.00 84.56 94 GLY A N 1
ATOM 670 C CA . GLY A 1 94 ? 10.125 -5.286 -14.193 1.00 84.56 94 GLY A CA 1
ATOM 671 C C . GLY A 1 94 ? 9.033 -4.411 -14.825 1.00 84.56 94 GLY A C 1
ATOM 672 O O . GLY A 1 94 ? 8.553 -4.723 -15.915 1.00 84.56 94 GLY A O 1
ATOM 673 N N . LEU A 1 95 ? 8.625 -3.324 -14.162 1.00 87.75 95 LEU A N 1
ATOM 674 C CA . LEU A 1 95 ? 7.631 -2.379 -14.666 1.00 87.75 95 LEU A CA 1
ATOM 675 C C . LEU A 1 95 ? 8.309 -1.175 -15.330 1.00 87.75 95 LEU A C 1
ATOM 677 O O . LEU A 1 95 ? 9.433 -0.801 -15.004 1.00 87.75 95 LEU A O 1
ATOM 681 N N . PHE A 1 96 ? 7.602 -0.532 -16.261 1.00 89.56 96 PHE A N 1
ATOM 682 C CA . PHE A 1 96 ? 8.097 0.689 -16.892 1.00 89.56 96 PHE A CA 1
ATOM 683 C C . PHE A 1 96 ? 8.186 1.829 -15.863 1.00 89.56 96 PHE A C 1
ATOM 685 O O . PHE A 1 96 ? 7.176 2.221 -15.272 1.00 89.56 96 PHE A O 1
ATOM 692 N N . ASN A 1 97 ? 9.382 2.388 -15.671 1.00 88.75 97 ASN A N 1
ATOM 693 C CA . ASN A 1 97 ? 9.601 3.497 -14.751 1.00 88.75 97 ASN A CA 1
ATOM 694 C C . ASN A 1 97 ? 9.100 4.818 -15.354 1.00 88.75 97 ASN A C 1
ATOM 696 O O . ASN A 1 97 ? 9.736 5.417 -16.220 1.00 88.75 97 ASN A O 1
ATOM 700 N N . LEU A 1 98 ? 7.968 5.309 -14.850 1.00 88.62 98 LEU A N 1
ATOM 701 C CA . LEU A 1 98 ? 7.370 6.570 -15.302 1.00 88.62 98 LEU A CA 1
ATOM 702 C C . LEU A 1 98 ? 8.271 7.783 -15.046 1.00 88.62 98 LEU A C 1
ATOM 704 O O . LEU A 1 98 ? 8.185 8.767 -15.778 1.00 88.62 98 LEU A O 1
ATOM 708 N N . ASN A 1 99 ? 9.173 7.705 -14.063 1.00 86.25 99 ASN A N 1
ATOM 709 C CA . ASN A 1 99 ? 10.102 8.795 -13.775 1.00 86.25 99 ASN A CA 1
ATOM 710 C C . ASN A 1 99 ? 11.123 9.009 -14.909 1.00 86.25 99 ASN A C 1
ATOM 712 O O . ASN A 1 99 ? 11.662 10.107 -15.039 1.00 86.25 99 ASN A O 1
ATOM 716 N N . ASP A 1 100 ? 11.329 8.018 -15.784 1.00 86.88 100 ASP A N 1
ATOM 717 C CA . ASP A 1 100 ? 12.216 8.152 -16.945 1.00 86.88 100 ASP A CA 1
ATOM 718 C C . ASP A 1 100 ? 11.608 9.018 -18.069 1.00 86.88 100 ASP A C 1
ATOM 720 O O . ASP A 1 100 ? 12.288 9.350 -19.042 1.00 86.88 100 ASP A O 1
ATOM 724 N N . LEU A 1 101 ? 10.333 9.411 -17.945 1.00 85.75 101 LEU A N 1
ATOM 725 C CA . LEU A 1 101 ? 9.661 10.345 -18.856 1.00 85.75 101 LEU A CA 1
ATOM 726 C C . LEU A 1 101 ? 9.948 11.817 -18.525 1.00 85.75 101 LEU A C 1
ATOM 728 O O . LEU A 1 101 ? 9.615 12.696 -19.329 1.00 85.75 101 LEU A O 1
ATOM 732 N N . ALA A 1 102 ? 10.565 12.092 -17.370 1.00 82.25 102 ALA A N 1
ATOM 733 C CA . ALA A 1 102 ? 10.922 13.443 -16.963 1.00 82.25 102 ALA A CA 1
ATOM 734 C C . ALA A 1 102 ? 11.862 14.095 -17.999 1.00 82.25 102 ALA A C 1
ATOM 736 O O . ALA A 1 102 ? 12.808 13.447 -18.455 1.00 82.25 102 ALA A O 1
ATOM 737 N N . PRO A 1 103 ? 11.686 15.386 -18.341 1.00 71.44 103 PRO A N 1
ATOM 738 C CA . PRO A 1 103 ? 12.553 16.071 -19.308 1.00 71.44 103 PRO A CA 1
ATOM 739 C C . PRO A 1 103 ? 14.041 16.066 -18.925 1.00 71.44 103 PRO A C 1
ATOM 741 O O . PRO A 1 103 ? 14.902 16.069 -19.798 1.00 71.44 103 PRO A O 1
ATOM 744 N N . ALA A 1 104 ? 14.337 16.027 -17.622 1.00 70.44 104 ALA A N 1
ATOM 745 C CA . ALA A 1 104 ? 15.694 15.972 -17.084 1.00 70.44 104 ALA A CA 1
ATOM 746 C C . ALA A 1 104 ? 16.353 14.579 -17.177 1.00 70.44 104 ALA A C 1
ATOM 748 O O . ALA A 1 104 ? 17.545 14.453 -16.901 1.00 70.44 104 ALA A O 1
ATOM 749 N N . ALA A 1 105 ? 15.610 13.528 -17.544 1.00 74.06 105 ALA A N 1
ATOM 750 C CA . ALA A 1 105 ? 16.161 12.188 -17.708 1.00 74.06 105 ALA A CA 1
ATOM 751 C C . ALA A 1 105 ? 16.961 12.086 -19.020 1.00 74.06 105 ALA A C 1
ATOM 753 O O . ALA A 1 105 ? 16.479 12.454 -20.094 1.00 74.06 105 ALA A O 1
ATOM 754 N N . SER A 1 106 ? 18.171 11.523 -18.949 1.00 66.31 106 SER A N 1
ATOM 755 C CA . SER A 1 106 ? 19.111 11.411 -20.079 1.00 66.31 106 SER A CA 1
ATOM 756 C C . SER A 1 106 ? 18.588 10.582 -21.262 1.00 66.31 106 SER A C 1
ATOM 758 O O . SER A 1 106 ? 19.070 10.743 -22.380 1.00 66.31 106 SER A O 1
ATOM 760 N N . ALA A 1 107 ? 17.588 9.722 -21.038 1.00 75.31 107 ALA A N 1
ATOM 761 C CA . ALA A 1 107 ? 16.987 8.840 -22.042 1.00 75.31 107 ALA A CA 1
ATOM 762 C C . ALA A 1 107 ? 15.513 9.171 -22.366 1.00 75.31 107 ALA A C 1
ATOM 764 O O . ALA A 1 107 ? 14.812 8.343 -22.955 1.00 75.31 107 ALA A O 1
ATOM 765 N N . SER A 1 108 ? 15.027 10.366 -22.004 1.00 76.44 108 SER A N 1
ATOM 766 C CA . SER A 1 108 ? 13.598 10.723 -22.047 1.00 76.44 108 SER A CA 1
ATOM 767 C C . SER A 1 108 ? 12.932 10.522 -23.417 1.00 76.44 108 SER A C 1
ATOM 769 O O . SER A 1 108 ? 11.806 10.034 -23.481 1.00 76.44 108 SER A O 1
ATOM 771 N N . ALA A 1 109 ? 13.621 10.801 -24.530 1.00 84.81 109 ALA A N 1
ATOM 772 C CA . ALA A 1 109 ? 13.076 10.604 -25.880 1.00 84.81 109 ALA A CA 1
ATOM 773 C C . ALA A 1 109 ? 12.815 9.120 -26.218 1.00 84.81 109 ALA A C 1
ATOM 775 O O . ALA A 1 109 ? 11.748 8.772 -26.726 1.00 84.81 109 ALA A O 1
ATOM 776 N N . ILE A 1 110 ? 13.760 8.231 -25.891 1.00 89.62 110 ILE A N 1
ATOM 777 C CA . ILE A 1 110 ? 13.621 6.781 -26.114 1.00 89.62 110 ILE A CA 1
ATOM 778 C C . ILE A 1 110 ? 12.536 6.211 -25.195 1.00 89.62 110 ILE A C 1
ATOM 780 O O . ILE A 1 110 ? 11.734 5.375 -25.613 1.00 89.62 110 ILE A O 1
ATOM 784 N N . MET A 1 111 ? 12.483 6.676 -23.946 1.00 90.12 111 MET A N 1
ATOM 785 C CA . MET A 1 111 ? 11.500 6.214 -22.967 1.00 90.12 111 MET A CA 1
ATOM 786 C C . MET A 1 111 ? 10.083 6.666 -23.317 1.00 90.12 111 MET A C 1
ATOM 788 O O . MET A 1 111 ? 9.157 5.866 -23.208 1.00 90.12 111 MET A O 1
ATOM 792 N N . ARG A 1 112 ? 9.911 7.881 -23.854 1.00 90.06 112 ARG A N 1
ATOM 793 C CA . ARG A 1 112 ? 8.634 8.346 -24.422 1.00 90.06 112 ARG A CA 1
ATOM 794 C C . ARG A 1 112 ? 8.149 7.437 -25.545 1.00 90.06 112 ARG A C 1
ATOM 796 O O . ARG A 1 112 ? 6.997 7.017 -25.521 1.00 90.06 112 ARG A O 1
ATOM 803 N N . PHE A 1 113 ? 9.028 7.079 -26.481 1.00 91.00 113 PHE A N 1
ATOM 804 C CA . PHE A 1 113 ? 8.687 6.164 -27.571 1.00 91.00 113 PHE A CA 1
ATOM 805 C C . PHE A 1 113 ? 8.269 4.779 -27.050 1.00 91.00 113 PHE A C 1
ATOM 807 O O . PHE A 1 113 ? 7.230 4.249 -27.441 1.00 91.00 113 PHE A O 1
ATOM 814 N N . ARG A 1 114 ? 9.031 4.209 -26.107 1.00 92.69 114 ARG A N 1
ATOM 815 C CA . ARG A 1 114 ? 8.695 2.923 -25.468 1.00 92.69 114 ARG A CA 1
ATOM 816 C C . ARG A 1 114 ? 7.353 2.977 -24.744 1.00 92.69 114 ARG A C 1
ATOM 818 O O . ARG A 1 114 ? 6.540 2.075 -24.911 1.00 92.69 114 ARG A O 1
ATOM 825 N N . PHE A 1 115 ? 7.097 4.040 -23.987 1.00 92.81 115 PHE A N 1
ATOM 826 C CA . PHE A 1 115 ? 5.830 4.224 -23.286 1.00 92.81 115 PHE A CA 1
ATOM 827 C C . PHE A 1 115 ? 4.655 4.367 -24.255 1.00 92.81 115 PHE A C 1
ATOM 829 O O . PHE A 1 115 ? 3.614 3.753 -24.054 1.00 92.81 115 PHE A O 1
ATOM 836 N N . GLN A 1 116 ? 4.833 5.104 -25.351 1.00 92.19 116 GLN A N 1
ATOM 837 C CA . GLN A 1 116 ? 3.817 5.253 -26.390 1.00 92.19 116 GLN A CA 1
ATOM 838 C C . GLN A 1 116 ? 3.466 3.909 -27.053 1.00 92.19 116 GLN A C 1
ATOM 840 O O . GLN A 1 116 ? 2.291 3.604 -27.280 1.00 92.19 116 GLN A O 1
ATOM 845 N N . HIS A 1 117 ? 4.471 3.064 -27.290 1.00 94.12 117 HIS A N 1
ATOM 846 C CA . HIS A 1 117 ? 4.262 1.692 -27.747 1.00 94.12 117 HIS A CA 1
ATOM 847 C C . HIS A 1 117 ? 3.519 0.832 -26.720 1.00 94.12 117 HIS A C 1
ATOM 849 O O . HIS A 1 117 ? 2.581 0.129 -27.096 1.00 94.12 117 HIS A O 1
ATOM 855 N N . LEU A 1 118 ? 3.880 0.918 -25.435 1.00 94.00 118 LEU A N 1
ATOM 856 C CA . LEU A 1 118 ? 3.180 0.210 -24.358 1.00 94.00 118 LEU A CA 1
ATOM 857 C C . LEU A 1 118 ? 1.712 0.641 -24.252 1.00 94.00 118 LEU A C 1
ATOM 859 O O . LEU A 1 118 ? 0.836 -0.212 -24.142 1.00 94.00 118 LEU A O 1
ATOM 863 N N . LEU A 1 119 ? 1.424 1.943 -24.350 1.00 92.94 119 LEU A N 1
ATOM 864 C CA . LEU A 1 119 ? 0.056 2.471 -24.356 1.00 92.94 119 LEU A CA 1
ATOM 865 C C . LEU A 1 119 ? -0.752 1.911 -25.527 1.00 92.94 119 LEU A C 1
ATOM 867 O O . LEU A 1 119 ? -1.880 1.465 -25.336 1.00 92.94 119 LEU A O 1
ATOM 871 N N . THR A 1 120 ? -0.147 1.861 -26.715 1.00 94.12 120 THR A N 1
ATOM 872 C CA . THR A 1 120 ? -0.789 1.303 -27.911 1.00 94.12 120 THR A CA 1
ATOM 873 C C . THR A 1 120 ? -1.114 -0.182 -27.726 1.00 94.12 120 THR A C 1
ATOM 875 O O . THR A 1 120 ? -2.226 -0.610 -28.026 1.00 94.12 120 THR A O 1
ATOM 878 N N . GLN A 1 121 ? -0.178 -0.968 -27.184 1.00 94.50 121 GLN A N 1
ATOM 879 C CA . GLN A 1 121 ? -0.391 -2.392 -26.893 1.00 94.50 121 GLN A CA 1
ATOM 880 C C . GLN A 1 121 ? -1.448 -2.624 -25.805 1.00 94.50 121 GLN A C 1
ATOM 882 O O . GLN A 1 121 ? -2.186 -3.603 -25.867 1.00 94.50 121 GLN A O 1
ATOM 887 N N . ALA A 1 122 ? -1.552 -1.712 -24.838 1.00 91.69 122 ALA A N 1
ATOM 888 C CA . ALA A 1 122 ? -2.565 -1.743 -23.788 1.00 91.69 122 ALA A CA 1
ATOM 889 C C . ALA A 1 122 ? -3.948 -1.226 -24.244 1.00 91.69 122 ALA A C 1
ATOM 891 O O . ALA A 1 122 ? -4.889 -1.242 -23.452 1.00 91.69 122 ALA A O 1
ATOM 892 N N . GLY A 1 123 ? -4.090 -0.747 -25.488 1.00 90.75 123 GLY A N 1
ATOM 893 C CA . GLY A 1 123 ? -5.334 -0.156 -25.999 1.00 90.75 123 GLY A CA 1
ATOM 894 C C . GLY A 1 123 ? -5.652 1.235 -25.431 1.00 90.75 123 GLY A C 1
ATOM 895 O O . GLY A 1 123 ? -6.798 1.680 -25.491 1.00 90.75 123 GLY A O 1
ATOM 896 N N . ALA A 1 124 ? -4.659 1.918 -24.861 1.00 90.38 124 ALA A N 1
ATOM 897 C CA . ALA A 1 124 ? -4.770 3.275 -24.338 1.00 90.38 124 ALA A CA 1
ATOM 898 C C . ALA A 1 124 ? -4.354 4.323 -25.385 1.00 90.38 124 ALA A C 1
ATOM 900 O O . ALA A 1 124 ? -3.624 4.024 -26.329 1.00 90.38 124 ALA A O 1
ATOM 901 N N . ASP A 1 125 ? -4.799 5.572 -25.204 1.00 85.19 125 ASP A N 1
ATOM 902 C CA . ASP A 1 125 ? -4.425 6.681 -26.090 1.00 85.19 125 ASP A CA 1
ATOM 903 C C . ASP A 1 125 ? -2.908 6.957 -26.022 1.00 85.19 125 ASP A C 1
ATOM 905 O O . ASP A 1 125 ? -2.416 7.354 -24.957 1.00 85.19 125 ASP A O 1
ATOM 909 N N . PRO A 1 126 ? -2.166 6.827 -27.140 1.00 86.56 126 PRO A N 1
ATOM 910 C CA . PRO A 1 126 ? -0.739 7.133 -27.202 1.00 86.56 126 PRO A CA 1
ATOM 911 C C . PRO A 1 126 ? -0.408 8.587 -26.829 1.00 86.56 126 PRO A C 1
ATOM 913 O O . PRO A 1 126 ? 0.710 8.859 -26.398 1.00 86.56 126 PRO A O 1
ATOM 916 N N . GLY A 1 127 ? -1.362 9.518 -26.958 1.00 83.56 127 GLY A N 1
ATOM 917 C CA . GLY A 1 127 ? -1.212 10.919 -26.549 1.00 83.56 127 GLY A CA 1
ATOM 918 C C . GLY A 1 127 ? -1.157 11.137 -25.031 1.00 83.56 127 GLY A C 1
ATOM 919 O O . GLY A 1 127 ? -0.911 12.252 -24.575 1.00 83.56 127 GLY A O 1
ATOM 920 N N . LEU A 1 128 ? -1.372 10.095 -24.218 1.00 85.75 128 LEU A N 1
ATOM 921 C CA . LEU A 1 128 ? -1.237 10.180 -22.761 1.00 85.75 128 LEU A CA 1
ATOM 922 C C . LEU A 1 128 ? 0.224 10.382 -22.316 1.00 85.75 128 LEU A C 1
ATOM 924 O O . LEU A 1 128 ? 0.454 10.877 -21.214 1.00 85.75 128 LEU A O 1
ATOM 928 N N . VAL A 1 129 ? 1.201 10.052 -23.170 1.00 87.31 129 VAL A N 1
ATOM 929 C CA . VAL A 1 129 ? 2.636 10.202 -22.876 1.00 87.31 129 VAL A CA 1
ATOM 930 C C . VAL A 1 129 ? 3.008 11.624 -22.463 1.00 87.31 129 VAL A C 1
ATOM 932 O O . VAL A 1 129 ? 3.724 11.797 -21.479 1.00 87.31 129 VAL A O 1
ATOM 935 N N . ASP A 1 130 ? 2.484 12.637 -23.153 1.00 82.50 130 ASP A N 1
ATOM 936 C CA . ASP A 1 130 ? 2.827 14.031 -22.873 1.00 82.50 130 ASP A CA 1
ATOM 937 C C . ASP A 1 130 ? 2.222 14.498 -21.551 1.00 82.50 130 ASP A C 1
ATOM 939 O O . ASP A 1 130 ? 2.903 15.145 -20.765 1.00 82.50 130 ASP A O 1
ATOM 943 N N . ALA A 1 131 ? 0.988 14.085 -21.247 1.00 83.50 131 ALA A N 1
ATOM 944 C CA . ALA A 1 131 ? 0.344 14.396 -19.972 1.00 83.50 131 ALA A CA 1
ATOM 945 C C . ALA A 1 131 ? 1.069 13.751 -18.776 1.00 83.50 131 ALA A C 1
ATOM 947 O O . ALA A 1 131 ? 1.178 14.364 -17.716 1.00 83.50 131 ALA A O 1
ATOM 948 N N . VAL A 1 132 ? 1.578 12.523 -18.932 1.00 84.19 132 VAL A N 1
ATOM 949 C CA . VAL A 1 132 ? 2.350 11.836 -17.881 1.00 84.19 132 VAL A CA 1
ATOM 950 C C . VAL A 1 132 ? 3.746 12.443 -17.735 1.00 84.19 132 VAL A C 1
ATOM 952 O O . VAL A 1 132 ? 4.222 12.619 -16.614 1.00 84.19 132 VAL A O 1
ATOM 955 N N . ALA A 1 133 ? 4.400 12.792 -18.843 1.00 83.19 133 ALA A N 1
ATOM 956 C CA . ALA A 1 133 ? 5.709 13.437 -18.818 1.00 83.19 133 ALA A CA 1
ATOM 957 C C . ALA A 1 133 ? 5.647 14.830 -18.174 1.00 83.19 133 ALA A C 1
ATOM 959 O O . ALA A 1 133 ? 6.525 15.179 -17.387 1.00 83.19 133 ALA A O 1
ATOM 960 N N . ASP A 1 134 ? 4.592 15.589 -18.470 1.00 79.38 134 ASP A N 1
ATOM 961 C CA . ASP A 1 134 ? 4.314 16.889 -17.862 1.00 79.38 134 ASP A CA 1
ATOM 962 C C . ASP A 1 134 ? 4.008 16.759 -16.363 1.00 79.38 134 ASP A C 1
ATOM 964 O O . ASP A 1 134 ? 4.596 17.451 -15.541 1.00 79.38 134 ASP A O 1
ATOM 968 N N . TRP A 1 135 ? 3.190 15.776 -15.971 1.00 79.75 135 TRP A N 1
ATOM 969 C CA . TRP A 1 135 ? 2.904 15.507 -14.557 1.00 79.75 135 TRP A CA 1
ATOM 970 C C . TRP A 1 135 ? 4.147 15.109 -13.739 1.00 79.75 135 TRP A C 1
ATOM 972 O O . TRP A 1 135 ? 4.219 15.389 -12.543 1.00 79.75 135 TRP A O 1
ATOM 982 N N . THR A 1 136 ? 5.120 14.464 -14.386 1.00 78.94 136 THR A N 1
ATOM 983 C CA . THR A 1 136 ? 6.386 14.027 -13.776 1.00 78.94 136 THR A CA 1
ATOM 984 C C . THR A 1 136 ? 7.410 15.168 -13.705 1.00 78.94 136 THR A C 1
ATOM 986 O O . THR A 1 136 ? 8.427 15.051 -13.020 1.00 78.94 136 THR A O 1
ATOM 989 N N . ASN A 1 137 ? 7.172 16.277 -14.409 1.00 71.62 137 ASN A N 1
ATOM 990 C CA . ASN A 1 137 ? 8.083 17.407 -14.449 1.00 71.62 137 ASN A CA 1
ATOM 991 C C . ASN A 1 137 ? 7.971 18.233 -13.150 1.00 71.62 137 ASN A C 1
ATOM 993 O O . ASN A 1 137 ? 6.935 18.850 -12.901 1.00 71.62 137 ASN A O 1
ATOM 997 N N . PRO A 1 138 ? 9.029 18.301 -12.318 1.00 64.00 138 PRO A N 1
ATOM 998 C CA . PRO A 1 138 ? 9.001 19.097 -11.091 1.00 64.00 138 PRO A CA 1
ATOM 999 C C . PRO A 1 138 ? 9.016 20.610 -11.366 1.00 64.00 138 PRO A C 1
ATOM 1001 O O . PRO A 1 138 ? 8.776 21.400 -10.453 1.00 64.00 138 PRO A O 1
ATOM 1004 N N . ILE A 1 139 ? 9.318 21.023 -12.604 1.00 58.81 139 ILE A N 1
ATOM 1005 C CA . ILE A 1 139 ? 9.298 22.418 -13.037 1.00 58.81 139 ILE A CA 1
ATOM 1006 C C . ILE A 1 139 ? 8.065 22.619 -13.923 1.00 58.81 139 ILE A C 1
ATOM 1008 O O . ILE A 1 139 ? 7.970 21.957 -14.952 1.00 58.81 139 ILE A O 1
ATOM 1012 N N . PRO A 1 140 ? 7.156 23.557 -13.607 1.00 55.84 140 PRO A N 1
ATOM 1013 C CA . PRO A 1 140 ? 6.117 23.964 -14.543 1.00 55.84 140 PRO A CA 1
ATOM 1014 C C . PRO A 1 140 ? 6.783 24.706 -15.708 1.00 55.84 140 PRO A C 1
ATOM 1016 O O . PRO A 1 140 ? 7.054 25.905 -15.652 1.00 55.84 140 PRO A O 1
ATOM 1019 N N . VAL A 1 141 ? 7.136 23.959 -16.745 1.00 55.59 141 VAL A N 1
ATOM 1020 C CA . VAL A 1 141 ? 7.529 24.483 -18.046 1.00 55.59 141 VAL A CA 1
ATOM 1021 C C . VAL A 1 141 ? 6.364 24.194 -18.970 1.00 55.59 141 VAL A C 1
ATOM 1023 O O . VAL A 1 141 ? 5.873 23.071 -19.001 1.00 55.59 141 VAL A O 1
ATOM 1026 N N . ALA A 1 142 ? 5.959 25.193 -19.752 1.00 49.47 142 ALA A N 1
ATOM 1027 C CA . ALA A 1 142 ? 4.920 25.043 -20.756 1.00 49.47 142 ALA A CA 1
ATOM 1028 C C . ALA A 1 142 ? 5.394 24.161 -21.930 1.00 49.47 142 ALA A C 1
ATOM 1030 O O . ALA A 1 142 ? 5.610 24.634 -23.044 1.00 49.47 142 ALA A O 1
ATOM 1031 N N . THR A 1 143 ? 5.606 22.870 -21.688 1.00 49.22 143 THR A N 1
ATOM 1032 C CA . THR A 1 143 ? 5.933 21.871 -22.704 1.00 49.22 143 THR A CA 1
ATOM 1033 C C . THR A 1 143 ? 4.652 21.219 -23.190 1.00 49.22 143 THR A C 1
ATOM 1035 O O . THR A 1 143 ? 4.127 20.327 -22.544 1.00 49.22 143 THR A O 1
ATOM 1038 N N . GLY A 1 144 ? 4.158 21.657 -24.351 1.00 46.50 144 GLY A N 1
ATOM 1039 C CA . GLY A 1 144 ? 3.166 20.945 -25.171 1.00 46.50 144 GLY A CA 1
ATOM 1040 C C . GLY A 1 144 ? 1.725 20.895 -24.641 1.00 46.50 144 GLY A C 1
ATOM 1041 O O . GLY A 1 144 ? 0.811 21.235 -25.385 1.00 46.50 144 GLY A O 1
ATOM 1042 N N . SER A 1 145 ? 1.502 20.524 -23.379 1.00 46.84 145 SER A N 1
ATOM 1043 C CA . SER A 1 145 ? 0.192 20.516 -22.702 1.00 46.84 145 SER A CA 1
ATOM 1044 C C . SER A 1 145 ? -0.206 21.889 -22.147 1.00 46.84 145 SER A C 1
ATOM 1046 O O . SER A 1 145 ? -1.393 22.161 -21.975 1.00 46.84 145 SER A O 1
ATOM 1048 N N . GLU A 1 146 ? 0.774 22.762 -21.899 1.00 41.75 146 GLU A N 1
ATOM 1049 C CA . GLU A 1 146 ? 0.585 24.099 -21.317 1.00 41.75 146 GLU A CA 1
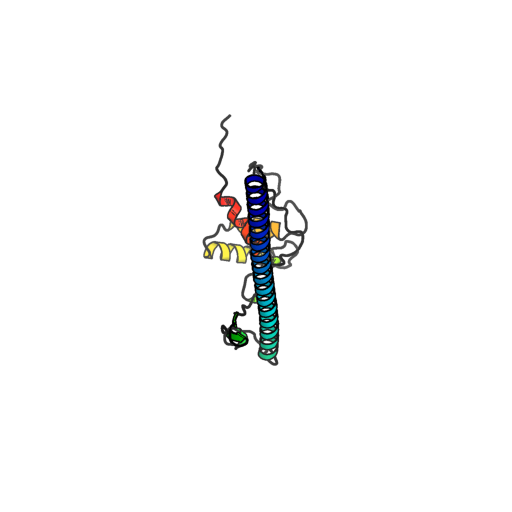ATOM 1050 C C . GLU A 1 146 ? 0.927 25.264 -22.277 1.00 41.75 146 GLU A C 1
ATOM 1052 O O . GLU A 1 146 ? 0.794 26.434 -21.911 1.00 41.75 146 GLU A O 1
ATOM 1057 N N . ALA A 1 147 ? 1.325 24.996 -23.528 1.00 34.22 147 ALA A N 1
ATOM 1058 C CA . ALA A 1 147 ? 1.552 26.056 -24.517 1.00 34.22 147 ALA A CA 1
ATOM 1059 C C . ALA A 1 147 ? 0.214 26.715 -24.949 1.00 34.22 147 ALA A C 1
ATOM 1061 O O . ALA A 1 147 ? -0.777 26.013 -25.153 1.00 34.22 147 ALA A O 1
ATOM 1062 N N . PRO A 1 148 ? 0.145 28.049 -25.152 1.00 33.81 148 PRO A N 1
ATOM 1063 C CA . PRO A 1 148 ? -1.105 28.797 -25.368 1.00 33.81 148 PRO A CA 1
ATOM 1064 C C . PRO A 1 148 ? -1.818 28.554 -26.719 1.00 33.81 148 PRO A C 1
ATOM 1066 O O . PRO A 1 148 ? -2.722 29.307 -27.082 1.00 33.81 148 PRO A O 1
ATOM 1069 N N . ALA A 1 149 ? -1.481 27.495 -27.455 1.00 30.78 149 ALA A N 1
ATOM 1070 C CA . ALA A 1 149 ? -2.137 27.106 -28.698 1.00 30.78 149 ALA A CA 1
ATOM 1071 C C . ALA A 1 149 ? -3.052 25.893 -28.466 1.00 30.78 149 ALA A C 1
ATOM 1073 O O . ALA A 1 149 ? -2.688 24.762 -28.750 1.00 30.78 149 ALA A O 1
ATOM 1074 N N . MET A 1 150 ? -4.228 26.184 -27.907 1.00 28.70 150 MET A N 1
ATOM 1075 C CA . MET A 1 150 ? -5.513 25.462 -27.969 1.00 28.70 150 MET A CA 1
ATOM 1076 C C . MET A 1 150 ? -6.180 25.581 -26.598 1.00 28.70 150 MET A C 1
ATOM 1078 O O . MET A 1 150 ? -6.292 24.635 -25.821 1.00 28.70 150 MET A O 1
ATOM 1082 N N . ARG A 1 151 ? -6.647 26.793 -26.288 1.00 28.91 151 ARG A N 1
ATOM 1083 C CA . ARG A 1 151 ? -7.498 27.051 -25.127 1.00 28.91 151 ARG A CA 1
ATOM 1084 C C . ARG A 1 151 ? -8.886 26.465 -25.398 1.00 28.91 151 ARG A C 1
ATOM 1086 O O . ARG A 1 151 ? -9.849 27.199 -25.591 1.00 28.91 151 ARG A O 1
ATOM 1093 N N . ILE A 1 152 ? -9.004 25.138 -25.417 1.00 33.06 152 ILE A N 1
ATOM 1094 C CA . ILE A 1 152 ? -10.291 24.517 -25.127 1.00 33.06 152 ILE A CA 1
ATOM 1095 C C . ILE A 1 152 ? -10.459 24.721 -23.632 1.00 33.06 152 ILE A C 1
ATOM 1097 O O . ILE A 1 152 ? -9.818 24.058 -22.820 1.00 33.06 152 ILE A O 1
ATOM 1101 N N . THR A 1 153 ? -11.260 25.713 -23.266 1.00 29.02 153 THR A N 1
ATOM 1102 C CA . THR A 1 153 ? -11.737 25.919 -21.903 1.00 29.02 153 THR A CA 1
ATOM 1103 C C . THR A 1 153 ? -12.612 24.730 -21.504 1.00 29.02 153 THR A C 1
ATOM 1105 O O . THR A 1 153 ? -13.831 24.819 -21.404 1.00 29.02 153 THR A O 1
ATOM 1108 N N . TRP A 1 154 ? -11.987 23.580 -21.253 1.00 32.28 154 TRP A N 1
ATOM 1109 C CA . TRP A 1 154 ? -12.571 22.553 -20.416 1.00 32.28 154 TRP A CA 1
ATOM 1110 C C . TRP A 1 154 ? -12.579 23.128 -19.004 1.00 32.28 154 TRP A C 1
ATOM 1112 O O . TRP A 1 154 ? -11.559 23.176 -18.319 1.00 32.28 154 TRP A O 1
ATOM 1122 N N . ALA A 1 155 ? -13.734 23.639 -18.585 1.00 32.53 155 ALA A N 1
ATOM 1123 C CA . ALA A 1 155 ? -13.991 23.988 -17.198 1.00 32.53 155 ALA A CA 1
ATOM 1124 C C . ALA A 1 155 ? 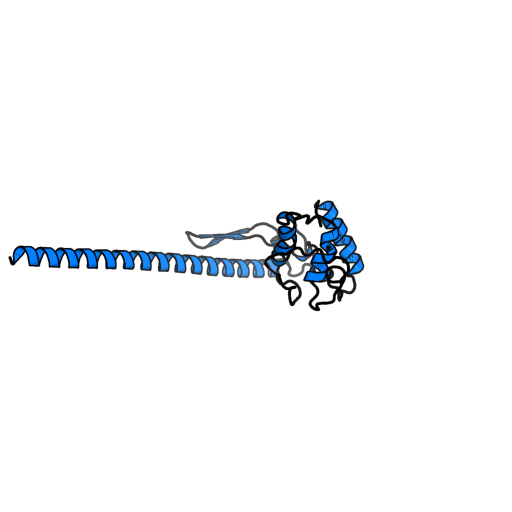-14.039 22.695 -16.364 1.00 32.53 155 ALA A C 1
ATOM 1126 O O . ALA A 1 155 ? -15.105 22.219 -15.984 1.00 32.53 155 ALA A O 1
ATOM 1127 N N . CYS A 1 156 ? -12.876 22.092 -16.113 1.00 34.69 156 CYS A N 1
ATOM 1128 C CA . CYS A 1 156 ? -12.727 21.036 -15.123 1.00 34.69 156 CYS A CA 1
ATOM 1129 C C . CYS A 1 156 ? -12.742 21.703 -13.742 1.00 34.69 156 CYS A C 1
ATOM 1131 O O . CYS A 1 156 ? -11.863 22.495 -13.410 1.00 34.69 156 CYS A O 1
ATOM 1133 N N . SER A 1 157 ? -13.759 21.405 -12.932 1.00 32.94 157 SER A N 1
ATOM 1134 C CA . SER A 1 157 ? -14.001 22.034 -11.624 1.00 32.94 157 SER A CA 1
ATOM 1135 C C . SER A 1 157 ? -12.971 21.686 -10.538 1.00 32.94 157 SER A C 1
ATOM 1137 O O . SER A 1 157 ? -13.062 22.201 -9.426 1.00 32.94 157 SER A O 1
ATOM 1139 N N . ARG A 1 158 ? -11.961 20.857 -10.835 1.00 32.88 158 ARG A N 1
ATOM 1140 C CA . ARG A 1 158 ? -10.786 20.657 -9.976 1.00 32.88 158 ARG A CA 1
ATOM 1141 C C . ARG A 1 158 ? -9.512 20.731 -10.799 1.00 32.88 158 ARG A C 1
ATOM 1143 O O . ARG A 1 158 ? -9.250 19.875 -11.637 1.00 32.88 158 ARG A O 1
ATOM 1150 N N . ARG A 1 159 ? -8.716 21.757 -10.510 1.00 33.72 159 ARG A N 1
ATOM 1151 C CA . ARG A 1 159 ? -7.326 21.882 -10.938 1.00 33.72 159 ARG A CA 1
ATOM 1152 C C . ARG A 1 159 ? -6.515 20.901 -10.083 1.00 33.72 159 ARG A C 1
ATOM 1154 O O . ARG A 1 159 ? -6.379 21.126 -8.885 1.00 33.72 159 ARG A O 1
ATOM 1161 N N . ILE A 1 160 ? -6.062 19.787 -10.654 1.00 41.47 160 ILE A N 1
ATOM 1162 C CA . ILE A 1 160 ? -5.082 18.918 -9.990 1.00 41.47 160 ILE A CA 1
ATOM 1163 C C . ILE A 1 160 ? -3.720 19.534 -10.301 1.00 41.47 160 ILE A C 1
ATOM 1165 O O . ILE A 1 160 ? -3.370 19.675 -11.469 1.00 41.47 160 ILE A O 1
ATOM 1169 N N . ALA A 1 161 ? -3.013 19.996 -9.272 1.00 39.47 161 ALA A N 1
ATOM 1170 C CA . ALA A 1 161 ? -1.674 20.547 -9.438 1.00 39.47 161 ALA A CA 1
ATOM 1171 C C . ALA A 1 161 ? -0.693 19.436 -9.874 1.00 39.47 161 ALA A C 1
ATOM 1173 O O . ALA A 1 161 ? -0.864 18.292 -9.436 1.00 39.47 161 ALA A O 1
ATOM 1174 N N . PRO A 1 162 ? 0.320 19.750 -10.704 1.00 45.34 162 PRO A N 1
ATOM 1175 C CA . PRO A 1 162 ? 1.398 18.812 -11.014 1.00 45.34 162 PRO A CA 1
ATOM 1176 C C . PRO A 1 162 ? 2.096 18.349 -9.726 1.00 45.34 162 PRO A C 1
ATOM 1178 O O . PRO A 1 162 ? 2.133 19.078 -8.728 1.00 45.34 162 PRO A O 1
ATOM 1181 N N . ALA A 1 163 ? 2.612 17.116 -9.720 1.00 44.22 163 ALA A N 1
ATOM 1182 C CA . ALA A 1 163 ? 3.303 16.588 -8.551 1.00 44.22 163 ALA A CA 1
ATOM 1183 C C . ALA A 1 163 ? 4.625 17.356 -8.350 1.00 44.22 163 ALA A C 1
ATOM 1185 O O . ALA A 1 163 ? 5.443 17.410 -9.262 1.00 44.22 163 ALA A O 1
ATOM 1186 N N . PRO A 1 164 ? 4.898 17.926 -7.162 1.00 41.53 164 PRO A N 1
ATOM 1187 C CA . PRO A 1 164 ? 6.105 18.727 -6.940 1.00 41.53 164 PRO A CA 1
ATOM 1188 C C . PRO A 1 164 ? 7.406 17.897 -6.874 1.00 41.53 164 PRO A C 1
ATOM 1190 O O . PRO A 1 164 ? 8.465 18.450 -6.579 1.00 41.53 164 PRO A O 1
ATOM 1193 N N . ARG A 1 165 ? 7.343 16.568 -7.063 1.00 46.16 165 ARG A N 1
ATOM 1194 C CA . ARG A 1 165 ? 8.452 15.605 -6.923 1.00 46.16 165 ARG A CA 1
ATOM 1195 C C . ARG A 1 165 ? 8.230 14.382 -7.831 1.00 46.16 165 ARG A C 1
ATOM 1197 O O . ARG A 1 165 ? 7.070 14.092 -8.130 1.00 46.16 165 ARG A O 1
ATOM 1204 N N . PRO A 1 166 ? 9.297 13.639 -8.208 1.00 52.41 166 PRO A N 1
ATOM 1205 C CA . PRO A 1 166 ? 9.157 12.327 -8.846 1.00 52.41 166 PRO A CA 1
ATOM 1206 C C . PRO A 1 166 ? 8.193 11.446 -8.047 1.00 52.41 166 PRO A C 1
ATOM 1208 O O . PRO A 1 166 ? 8.136 11.527 -6.816 1.00 52.41 166 PRO A O 1
ATOM 1211 N N . SER A 1 167 ? 7.398 10.649 -8.758 1.00 50.62 167 SER A N 1
ATOM 1212 C CA . SER A 1 167 ? 6.269 9.933 -8.166 1.00 50.62 167 SER A CA 1
ATOM 1213 C C . SER A 1 167 ? 6.723 9.005 -7.033 1.00 50.62 167 SER A C 1
ATOM 1215 O O . SER A 1 167 ? 7.582 8.147 -7.219 1.00 50.62 167 SER A O 1
ATOM 1217 N N . SER A 1 168 ? 6.141 9.175 -5.843 1.00 51.00 168 SER A N 1
ATOM 1218 C CA . SER A 1 168 ? 6.375 8.286 -4.697 1.00 51.00 168 SER A CA 1
ATOM 1219 C C . SER A 1 168 ? 5.511 7.019 -4.738 1.00 51.00 168 SER A C 1
ATOM 1221 O O . SER A 1 168 ? 5.754 6.100 -3.962 1.00 51.00 168 SER A O 1
ATOM 1223 N N . ALA A 1 169 ? 4.505 6.960 -5.625 1.00 44.25 169 ALA A N 1
ATOM 1224 C CA . ALA A 1 169 ? 3.645 5.795 -5.830 1.00 44.25 169 ALA A CA 1
ATOM 1225 C C . ALA A 1 169 ? 2.970 5.799 -7.225 1.00 44.25 169 ALA A C 1
ATOM 1227 O O . ALA A 1 169 ? 2.495 6.850 -7.667 1.00 44.25 169 ALA A O 1
ATOM 1228 N N . PRO A 1 170 ? 2.810 4.632 -7.885 1.00 49.09 170 PRO A N 1
ATOM 1229 C CA . PRO A 1 170 ? 2.162 4.516 -9.199 1.00 49.09 170 PRO A CA 1
ATOM 1230 C C . PRO A 1 170 ? 0.658 4.851 -9.187 1.00 49.09 170 PRO A C 1
ATOM 1232 O O . PRO A 1 170 ? 0.113 5.302 -10.194 1.00 49.09 170 PRO A O 1
ATOM 1235 N N . ALA A 1 171 ? -0.022 4.715 -8.040 1.00 44.56 171 ALA A N 1
ATOM 1236 C CA . ALA A 1 171 ? -1.437 5.078 -7.880 1.00 44.56 171 ALA A CA 1
ATOM 1237 C C . ALA A 1 171 ? -1.720 6.576 -8.115 1.00 44.56 171 ALA A C 1
ATOM 1239 O O . ALA A 1 171 ? -2.852 6.957 -8.420 1.00 44.56 171 ALA A O 1
ATOM 1240 N N . ALA A 1 172 ? -0.698 7.432 -8.029 1.00 43.81 172 ALA A N 1
ATOM 1241 C CA . ALA A 1 172 ? -0.834 8.853 -8.317 1.00 43.81 172 ALA A CA 1
ATOM 1242 C C . ALA A 1 172 ? -1.167 9.127 -9.802 1.00 43.81 172 ALA A C 1
ATOM 1244 O O . ALA A 1 172 ? -1.880 10.085 -10.098 1.00 43.81 172 ALA A O 1
ATOM 1245 N N . CYS A 1 173 ? -0.774 8.239 -10.727 1.00 45.88 173 CYS A N 1
ATOM 1246 C CA . CYS A 1 173 ? -1.091 8.364 -12.155 1.00 45.88 173 CYS A CA 1
ATOM 1247 C C . CYS A 1 173 ? -2.539 7.991 -12.519 1.00 45.88 173 CYS A C 1
ATOM 1249 O O . CYS A 1 173 ? -3.028 8.406 -13.571 1.00 45.88 173 CYS A O 1
ATOM 1251 N N . ALA A 1 174 ? -3.268 7.258 -11.665 1.00 37.41 174 ALA A N 1
ATOM 1252 C CA . ALA A 1 174 ? -4.660 6.866 -11.934 1.00 37.41 174 ALA A CA 1
ATOM 1253 C C . ALA A 1 174 ? -5.606 8.079 -12.084 1.00 37.41 174 ALA A C 1
ATOM 1255 O O . ALA A 1 174 ? -6.625 8.011 -12.776 1.00 37.41 174 ALA A O 1
ATOM 1256 N N . TRP A 1 175 ? -5.235 9.224 -11.504 1.00 32.41 175 TRP A N 1
ATOM 1257 C CA . TRP A 1 175 ? -5.980 10.479 -11.609 1.00 32.41 175 TRP A CA 1
ATOM 1258 C C . TRP A 1 175 ? -5.839 11.171 -12.975 1.00 32.41 175 TRP A C 1
ATOM 1260 O O . TRP A 1 175 ? -6.692 11.987 -13.326 1.00 32.41 175 TRP A O 1
ATOM 1270 N N . CYS A 1 176 ? -4.833 10.815 -13.783 1.00 42.59 176 CYS A N 1
ATOM 1271 C CA . CYS A 1 176 ? -4.661 11.355 -15.135 1.00 42.59 176 CYS A CA 1
ATOM 1272 C C . CYS A 1 176 ? -5.678 10.766 -16.131 1.00 42.59 176 CYS A C 1
ATOM 1274 O O . CYS A 1 176 ? -6.201 11.494 -16.975 1.00 42.59 176 CYS A O 1
ATOM 1276 N N . ALA A 1 177 ? -5.998 9.469 -16.021 1.00 37.16 177 ALA A N 1
ATOM 1277 C CA . ALA A 1 177 ? -6.818 8.749 -17.004 1.00 37.16 177 ALA A CA 1
ATOM 1278 C C . ALA A 1 177 ? -8.339 8.913 -16.800 1.00 37.16 177 ALA A C 1
ATOM 1280 O O . ALA A 1 177 ? -9.100 8.934 -17.768 1.00 37.16 177 ALA A O 1
ATOM 1281 N N . VAL A 1 178 ? -8.802 9.092 -15.556 1.00 31.39 178 VAL A N 1
ATOM 1282 C CA . VAL A 1 178 ? -10.242 9.186 -15.224 1.00 31.39 178 VAL A CA 1
ATOM 1283 C C . VAL A 1 178 ? -10.880 10.519 -15.664 1.00 31.39 178 VAL A C 1
ATOM 1285 O O . VAL A 1 178 ? -12.103 10.630 -15.740 1.00 31.39 178 VAL A O 1
ATOM 1288 N N . SER A 1 179 ? -10.086 11.538 -16.010 1.00 36.53 179 SER A N 1
ATOM 1289 C CA . SER A 1 179 ? -10.599 12.880 -16.332 1.00 36.53 179 SER A CA 1
ATOM 1290 C C . SER A 1 179 ? -11.189 13.021 -17.744 1.00 36.53 179 SER A C 1
ATOM 1292 O O . SER A 1 179 ? -12.047 13.879 -17.964 1.00 36.53 179 SER A O 1
ATOM 1294 N N . ARG A 1 180 ? -10.796 12.166 -18.703 1.00 35.94 180 ARG A N 1
ATOM 1295 C CA . ARG A 1 180 ? -11.269 12.280 -20.097 1.00 35.94 180 ARG A CA 1
ATOM 1296 C C . ARG A 1 180 ? -12.709 11.798 -20.298 1.00 35.94 180 ARG A C 1
ATOM 1298 O O . ARG A 1 180 ? -13.390 12.295 -21.189 1.00 35.94 180 ARG A O 1
ATOM 1305 N N . SER A 1 181 ? -13.208 10.881 -19.465 1.00 33.41 181 SER A N 1
ATOM 1306 C CA . SER A 1 181 ? -14.523 10.241 -19.657 1.00 33.41 181 SER A CA 1
ATOM 1307 C C . SER A 1 181 ? -15.725 11.063 -19.165 1.00 33.41 181 SER A C 1
ATOM 1309 O O . SER A 1 181 ? -16.862 10.713 -19.470 1.00 33.41 181 SER A O 1
ATOM 1311 N N . ARG A 1 182 ? -15.511 12.176 -18.442 1.00 32.47 182 ARG A N 1
ATOM 1312 C CA . ARG A 1 182 ? -16.584 13.062 -17.927 1.00 32.47 182 ARG A CA 1
ATOM 1313 C C . ARG A 1 182 ? -16.580 14.469 -18.537 1.00 32.47 182 ARG A C 1
ATOM 1315 O O . ARG A 1 182 ? -17.079 15.411 -17.928 1.00 32.47 182 ARG A O 1
ATOM 1322 N N . CYS A 1 183 ? -16.030 14.625 -19.736 1.00 35.19 183 CYS A N 1
ATOM 1323 C CA . CYS A 1 183 ? -15.994 15.897 -20.453 1.00 35.19 183 CYS A CA 1
ATOM 1324 C C . CYS A 1 183 ? -17.076 15.930 -21.550 1.00 35.19 183 CYS A C 1
ATOM 1326 O O . CYS A 1 183 ? -16.821 15.611 -22.708 1.00 35.19 183 CYS A O 1
ATOM 1328 N N . THR A 1 184 ? -18.314 16.313 -21.212 1.00 35.94 184 THR A N 1
ATOM 1329 C CA . THR A 1 184 ? -19.359 16.559 -22.224 1.00 35.94 184 THR A CA 1
ATOM 1330 C C . THR A 1 184 ? -19.036 17.827 -23.015 1.00 35.94 184 THR A C 1
ATOM 1332 O O . THR A 1 184 ? -18.999 18.925 -22.455 1.00 35.94 184 THR A O 1
ATOM 1335 N N . ARG A 1 185 ? -18.822 17.676 -24.326 1.00 32.03 185 ARG A N 1
ATOM 1336 C CA . ARG A 1 185 ? -18.607 18.757 -25.300 1.00 32.03 185 ARG A CA 1
ATOM 1337 C C . ARG A 1 185 ? -19.802 19.717 -25.293 1.00 32.03 185 ARG A C 1
ATOM 1339 O O . ARG A 1 185 ? -20.847 19.404 -25.854 1.00 32.03 185 ARG A O 1
ATOM 1346 N N . ARG A 1 186 ? -19.665 20.901 -24.690 1.00 34.22 186 ARG A N 1
ATOM 1347 C CA . ARG A 1 186 ? -20.669 21.969 -24.818 1.00 34.22 186 ARG A CA 1
ATOM 1348 C C . ARG A 1 186 ? -20.286 22.854 -26.002 1.00 34.22 186 ARG A C 1
ATOM 1350 O O . ARG A 1 186 ? -19.504 23.786 -25.856 1.00 34.22 186 ARG A O 1
ATOM 1357 N N . SER A 1 187 ? -20.799 22.537 -27.189 1.00 31.44 187 SER A N 1
ATOM 1358 C CA . SER A 1 187 ? -20.701 23.426 -28.350 1.00 31.44 187 SER A CA 1
ATOM 1359 C C . SER A 1 187 ? -21.533 24.681 -28.083 1.00 31.44 187 SER A C 1
ATOM 1361 O O . SER A 1 187 ? -22.757 24.591 -27.994 1.00 31.44 187 SER A O 1
ATOM 1363 N N . ARG A 1 188 ? -20.900 25.850 -27.951 1.00 31.77 188 ARG A N 1
ATOM 1364 C CA . ARG A 1 188 ? -21.603 27.122 -28.152 1.00 31.77 188 ARG A CA 1
ATOM 1365 C C . ARG A 1 188 ? -21.401 27.548 -29.599 1.00 31.77 188 ARG A C 1
ATOM 1367 O O . ARG A 1 188 ? -20.296 27.894 -29.996 1.00 31.77 188 ARG A O 1
ATOM 1374 N N . LEU A 1 189 ? -22.487 27.439 -30.356 1.00 31.91 189 LEU A N 1
ATOM 1375 C CA . LEU A 1 189 ? -22.758 28.254 -31.531 1.00 31.91 189 LEU A CA 1
ATOM 1376 C C . LEU A 1 189 ? -22.952 29.699 -31.062 1.00 31.91 189 LEU A C 1
ATOM 1378 O O . LEU A 1 189 ? -23.816 29.916 -30.211 1.00 31.91 189 LEU A O 1
ATOM 1382 N N . SER A 1 190 ? -22.146 30.611 -31.607 1.00 32.78 190 SER A N 1
ATOM 1383 C CA . SER A 1 190 ? -22.413 32.030 -31.914 1.00 32.78 190 SER A CA 1
ATOM 1384 C C . SER A 1 190 ? -21.084 32.766 -32.005 1.00 32.78 190 SER A C 1
ATOM 1386 O O . SER A 1 190 ? -20.427 32.867 -30.941 1.00 32.78 190 SER A O 1
#

Secondary structure (DSSP, 8-state):
-HHHHHHHHHHHHHHHHHHHHHHHHHHHHHHHHHHHHHHHHHHHHHHHHHHHHHHHHHHTT-S---TTSGGGS-EEEEETTTEEEEE----GGGS--GGGGSTTSTTHHHHHHHHHHHHHHTT--TTHHHHHHHHT-SS----SSSSSS-------S--PPPPSSS-S-GGGGHHHHTTGGG--------

pLDDT: mean 74.4, std 22.86, range [28.7, 97.5]

Foldseek 3Di:
DVVVVVVVVVVVVVVVVVVVVVVVVVVVVVVVVVVVVVVVVVVVVVVVVVLVVVVVVQCVPPPDDDCVTPLQDWDKDDDPDPDIDTDGDDDPVVDLQLLCCAPPHPCNVVSLVVVLVVCVVVVHDSVCSVVSNCLSYLDPDCDPVNPPPDPPPQPPVDDDDRDNHGDPDPVVCVVSPVVPVPRDDDDDDD

InterPro domains:
  IPR045584 Pilin-like [SSF54523] (29-93)

Organism: NCBI:txid410659

Sequence (190 aa):
MALLIALLIVVILASASTALAWQQTLAIRRTEDMLASNQAWALALGGEAVAAQGLATSLQGVGNVNLTQPWAQPRQGLVGSDAAIAGSIIDLQGLFNLNDLAPAASASAIMRFRFQHLLTQAGADPGLVDAVADWTNPIPVATGSEAPAMRITWACSRRIAPAPRPSSAPAACAWCAVSRSRCTRRSRLS

Radius of gyration: 28.86 Å; chains: 1; bounding box: 76×51×78 Å